Protein AF-A0A813MGS9-F1 (afdb_monomer_lite)

Radius of gyration: 22.74 Å; chains: 1; bounding box: 56×41×67 Å

pLDDT: mean 77.35, std 16.77, range [29.7, 98.12]

InterPro domains:
  IPR013893 Ribonuclease P protein subunit Rpp40 [PF08584] (35-294)
  IPR013893 Ribonuclease P protein subunit Rpp40 [PTHR15396] (3-305)

Foldseek 3Di:
DKKKKKKFWFDDVLVVVLLVLQDKWKKFFWDFLLLCLDPLNCVLFQVFWWKWKWFPPAALVPGKIWIAGNNQKIKIKDFPVLVVQDDPVQWDDWDDDPNTIITIGIDRSVCLVVDPCNVSVSVSSRVDTTIITMDIDGNDPPDDVLVSCCVSRNNVRIGIGGKDKDKDKDKDFPCVCCVQQQDPDDDPVSVVVVVVVVVCRVVVNDPCVVDPDDPDGPDIIMMIMMMIGDDDDPVSVVCCVPVRVVVVQVVVLVVCVVPPVDQDDGDRKMKMKMKDDLQDPDPDDVDDPVCVVPDDNRGTWIWIWIFGDHNVFTWIWIWTDDPPDTDTDTDTD

Structure (mmCIF, N/CA/C/O backbone):
data_AF-A0A813MGS9-F1
#
_entry.id   AF-A0A813MGS9-F1
#
loop_
_atom_site.group_PDB
_atom_site.id
_atom_site.type_symbol
_atom_site.label_atom_id
_atom_site.label_alt_id
_atom_site.label_comp_id
_atom_site.label_asym_id
_atom_site.label_entity_id
_atom_site.label_seq_id
_atom_site.pdbx_PDB_ins_code
_atom_site.Cartn_x
_atom_site.Cartn_y
_atom_site.Cartn_z
_atom_site.occupancy
_atom_site.B_iso_or_equiv
_atom_site.auth_seq_id
_atom_site.auth_comp_id
_atom_site.auth_asym_id
_atom_site.auth_atom_id
_atom_site.pdbx_PDB_model_num
ATOM 1 N N . MET A 1 1 ? -0.615 8.533 -1.636 1.00 76.75 1 MET A N 1
ATOM 2 C CA . MET A 1 1 ? -0.774 7.197 -2.254 1.00 76.75 1 MET A CA 1
ATOM 3 C C . MET A 1 1 ? 0.607 6.673 -2.581 1.00 76.75 1 MET A C 1
ATOM 5 O O . MET A 1 1 ? 1.492 7.492 -2.791 1.00 76.75 1 MET A O 1
ATOM 9 N N . THR A 1 2 ? 0.785 5.355 -2.597 1.00 85.06 2 THR A N 1
ATOM 10 C CA . THR A 1 2 ? 2.034 4.718 -3.025 1.00 85.06 2 THR A CA 1
ATOM 11 C C . THR A 1 2 ? 2.192 4.858 -4.534 1.00 85.06 2 THR A C 1
ATOM 13 O O . THR A 1 2 ? 1.204 4.818 -5.274 1.00 85.06 2 THR A O 1
ATOM 16 N N . GLU A 1 3 ? 3.430 4.986 -4.986 1.00 89.06 3 GLU A N 1
ATOM 17 C CA . GLU A 1 3 ? 3.783 4.988 -6.402 1.00 89.06 3 GLU A CA 1
ATOM 18 C C . GLU A 1 3 ? 4.965 4.044 -6.646 1.00 89.06 3 GLU A C 1
ATOM 20 O O . GLU A 1 3 ? 5.903 3.989 -5.853 1.00 89.06 3 GLU A O 1
ATOM 25 N N . VAL A 1 4 ? 4.890 3.257 -7.716 1.00 89.62 4 VAL A N 1
ATOM 26 C CA . VAL A 1 4 ? 5.960 2.370 -8.175 1.00 89.62 4 VAL A CA 1
ATOM 27 C C . VAL A 1 4 ? 6.252 2.704 -9.627 1.00 89.62 4 VAL A C 1
ATOM 29 O O . VAL A 1 4 ? 5.383 2.559 -10.484 1.00 89.62 4 VAL A O 1
ATOM 32 N N . ASP A 1 5 ? 7.477 3.134 -9.888 1.00 89.31 5 ASP A N 1
ATOM 33 C CA . ASP A 1 5 ? 7.998 3.422 -11.216 1.00 89.31 5 ASP A CA 1
ATOM 34 C C . ASP A 1 5 ? 9.009 2.341 -11.601 1.00 89.31 5 ASP A C 1
ATOM 36 O O . ASP A 1 5 ? 9.917 2.027 -10.831 1.00 89.31 5 ASP A O 1
ATOM 40 N N . ILE A 1 6 ? 8.862 1.774 -12.794 1.00 88.19 6 ILE A N 1
ATOM 41 C CA . ILE A 1 6 ? 9.751 0.757 -13.355 1.00 88.19 6 ILE A CA 1
ATOM 42 C C . ILE A 1 6 ? 10.228 1.255 -14.714 1.00 88.19 6 ILE A C 1
ATOM 44 O O . ILE A 1 6 ? 9.419 1.560 -15.589 1.00 88.19 6 ILE A O 1
ATOM 48 N N . ILE A 1 7 ? 11.542 1.318 -14.896 1.00 85.56 7 ILE A N 1
ATOM 49 C CA . ILE A 1 7 ? 12.181 1.677 -16.161 1.00 85.56 7 ILE A CA 1
ATOM 50 C C . ILE A 1 7 ? 12.981 0.475 -16.634 1.00 85.56 7 ILE A C 1
ATOM 52 O O . ILE A 1 7 ? 13.833 -0.034 -15.901 1.00 85.56 7 ILE A O 1
ATOM 56 N N . VAL A 1 8 ? 12.705 0.037 -17.860 1.00 83.50 8 VAL A N 1
ATOM 57 C CA . VAL A 1 8 ? 13.387 -1.090 -18.492 1.00 83.50 8 VAL A CA 1
ATOM 58 C C . VAL A 1 8 ? 13.913 -0.659 -19.864 1.00 83.50 8 VAL A C 1
ATOM 60 O O . VAL A 1 8 ? 13.131 -0.221 -20.710 1.00 83.50 8 VAL A O 1
ATOM 63 N N . PRO A 1 9 ? 15.221 -0.769 -20.122 1.00 78.44 9 PRO A N 1
ATOM 64 C CA . PRO A 1 9 ? 15.792 -0.525 -21.438 1.00 78.44 9 PRO A CA 1
ATOM 65 C C . PRO A 1 9 ? 15.429 -1.655 -22.408 1.00 78.44 9 PRO A C 1
ATOM 67 O O . PRO A 1 9 ? 15.380 -2.827 -22.049 1.00 78.44 9 PRO A O 1
ATOM 70 N N . ASN A 1 10 ? 15.201 -1.288 -23.664 1.00 74.69 10 ASN A N 1
ATOM 71 C CA . ASN A 1 10 ? 15.096 -2.164 -24.832 1.00 74.69 10 ASN A CA 1
ATOM 72 C C . ASN A 1 10 ? 14.000 -3.252 -24.807 1.00 74.69 10 ASN A C 1
ATOM 74 O O . ASN A 1 10 ? 13.920 -4.043 -25.745 1.00 74.69 10 ASN A O 1
ATOM 78 N N . THR A 1 11 ? 13.104 -3.281 -23.813 1.00 76.12 11 THR A N 1
ATOM 79 C CA . THR A 1 11 ? 11.975 -4.228 -23.778 1.00 76.12 11 THR A CA 1
ATOM 80 C C . THR A 1 11 ? 10.787 -3.706 -22.971 1.00 76.12 11 THR A C 1
ATOM 82 O O . THR A 1 11 ? 10.957 -3.058 -21.943 1.00 76.12 11 THR A O 1
ATOM 85 N N . GLU A 1 12 ? 9.566 -3.974 -23.440 1.00 77.38 12 GLU A N 1
ATOM 86 C CA . GLU A 1 12 ? 8.302 -3.661 -22.744 1.00 77.38 12 GLU A CA 1
ATOM 87 C C . GLU A 1 12 ? 7.471 -4.914 -22.429 1.00 77.38 12 GLU A C 1
ATOM 89 O O . GLU A 1 12 ? 6.492 -4.844 -21.690 1.00 77.38 12 GLU A O 1
ATOM 94 N N . LYS A 1 13 ? 7.874 -6.083 -22.954 1.00 78.38 13 LYS A N 1
ATOM 95 C CA . LYS A 1 13 ? 7.085 -7.332 -22.933 1.00 78.38 13 LYS A CA 1
ATOM 96 C C . LYS A 1 13 ? 6.706 -7.794 -21.525 1.00 78.38 13 LYS A C 1
ATOM 98 O O . LYS A 1 13 ? 5.783 -8.582 -21.350 1.00 78.38 13 LYS A O 1
ATOM 103 N N . ILE A 1 14 ? 7.440 -7.328 -20.520 1.00 82.56 14 ILE A N 1
ATOM 104 C CA . ILE A 1 14 ? 7.210 -7.672 -19.123 1.00 82.56 14 ILE A CA 1
ATOM 105 C C . ILE A 1 14 ? 6.083 -6.866 -18.474 1.00 82.56 14 ILE A C 1
ATOM 107 O O . ILE A 1 14 ? 5.511 -7.298 -17.473 1.00 82.56 14 ILE A O 1
ATOM 111 N N . PHE A 1 15 ? 5.733 -5.707 -19.035 1.00 88.75 15 PHE A N 1
ATOM 112 C CA . PHE A 1 15 ? 4.762 -4.820 -18.414 1.00 88.75 15 PHE A CA 1
ATOM 113 C C . PHE A 1 15 ? 3.367 -5.416 -18.383 1.00 88.75 15 PHE A C 1
ATOM 115 O O . PHE A 1 15 ? 2.691 -5.213 -17.388 1.00 88.75 15 PHE A O 1
ATOM 122 N N . ASP A 1 16 ? 2.945 -6.204 -19.367 1.00 87.75 16 ASP A N 1
ATOM 123 C CA . ASP A 1 16 ? 1.613 -6.821 -19.321 1.00 87.75 16 ASP A CA 1
ATOM 124 C C . ASP A 1 16 ? 1.484 -7.828 -18.171 1.00 87.75 16 ASP A C 1
ATOM 126 O O . ASP A 1 16 ? 0.473 -7.850 -17.468 1.00 87.75 16 ASP A O 1
ATOM 130 N N . GLN A 1 17 ? 2.551 -8.588 -17.901 1.00 88.38 17 GLN A N 1
ATOM 131 C CA . GLN A 1 17 ? 2.604 -9.506 -16.762 1.00 88.38 17 GLN A CA 1
ATOM 132 C C . GLN A 1 17 ? 2.590 -8.744 -15.435 1.00 88.38 17 GLN A C 1
ATOM 134 O O . GLN A 1 17 ? 1.829 -9.080 -14.534 1.00 88.38 17 GLN A O 1
ATOM 139 N N . ILE A 1 18 ? 3.390 -7.679 -15.332 1.00 90.25 18 ILE A N 1
ATOM 140 C CA . ILE A 1 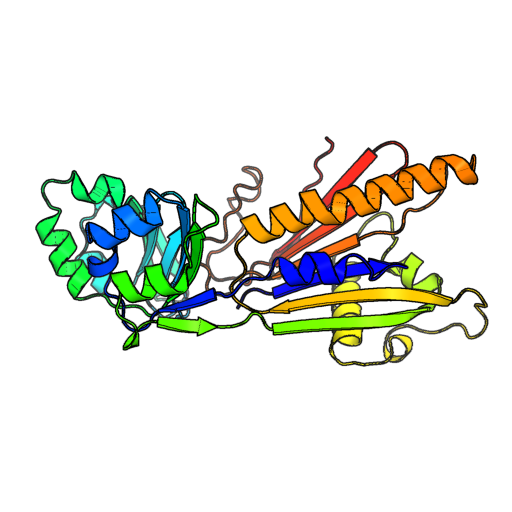18 ? 3.456 -6.849 -14.127 1.00 90.25 18 ILE A CA 1
ATOM 141 C C . ILE A 1 18 ? 2.125 -6.114 -13.892 1.00 90.25 18 ILE A C 1
ATOM 143 O O . ILE A 1 18 ? 1.639 -6.071 -12.766 1.00 90.25 18 ILE A O 1
ATOM 147 N N . LYS A 1 19 ? 1.493 -5.575 -14.940 1.00 91.06 19 LYS A N 1
ATOM 148 C CA . LYS A 1 19 ? 0.178 -4.916 -14.877 1.00 91.06 19 LYS A CA 1
ATOM 149 C C . LYS A 1 19 ? -0.888 -5.854 -14.317 1.00 91.06 19 LYS A C 1
ATOM 151 O O . LYS A 1 19 ? -1.693 -5.420 -13.498 1.00 91.06 19 LYS A O 1
ATOM 156 N N . ALA A 1 20 ? -0.858 -7.132 -14.701 1.00 89.69 20 ALA A N 1
ATOM 157 C CA . ALA A 1 20 ? -1.792 -8.140 -14.204 1.00 89.69 20 ALA A CA 1
ATOM 158 C C . ALA A 1 20 ? -1.656 -8.413 -12.692 1.00 89.69 20 ALA A C 1
ATOM 160 O O . ALA A 1 20 ? -2.626 -8.830 -12.057 1.00 89.69 20 ALA A O 1
ATOM 161 N N . LEU A 1 21 ? -0.489 -8.140 -12.095 1.00 89.38 21 LEU A N 1
ATOM 162 C CA . LEU A 1 21 ? -0.281 -8.279 -10.651 1.00 89.38 21 LEU A CA 1
ATOM 163 C C . LEU A 1 21 ? -0.971 -7.185 -9.836 1.00 89.38 21 LEU A C 1
ATOM 165 O O . LEU A 1 21 ? -1.324 -7.405 -8.676 1.00 89.38 21 LEU A O 1
ATOM 169 N N . PHE A 1 22 ? -1.156 -5.997 -10.413 1.00 86.69 22 PHE A N 1
ATOM 170 C CA . PHE A 1 22 ? -1.761 -4.866 -9.721 1.00 86.69 22 PHE A CA 1
ATOM 171 C C . PHE A 1 22 ? -3.277 -5.035 -9.631 1.00 86.69 22 PHE A C 1
ATOM 173 O O . PHE A 1 22 ? -4.059 -4.417 -10.354 1.00 86.69 22 PHE A O 1
ATOM 180 N N . LYS A 1 23 ? -3.681 -5.886 -8.684 1.00 77.69 23 LYS A N 1
ATOM 181 C CA . LYS A 1 23 ? -5.072 -6.129 -8.305 1.00 77.69 23 LYS A CA 1
ATOM 182 C C . LYS A 1 23 ? -5.732 -4.867 -7.737 1.00 77.69 23 LYS A C 1
ATOM 184 O O . LYS A 1 23 ? -5.106 -3.835 -7.498 1.00 77.69 23 LYS A O 1
ATOM 189 N N . ARG A 1 24 ? -7.038 -4.978 -7.508 1.00 89.31 24 ARG A N 1
ATOM 190 C CA . ARG A 1 24 ? -7.853 -3.970 -6.825 1.00 89.31 24 ARG A CA 1
ATOM 191 C C . ARG A 1 24 ? -7.368 -3.759 -5.394 1.00 89.31 24 ARG A C 1
ATOM 193 O O . ARG A 1 24 ? -6.953 -4.703 -4.725 1.00 89.31 24 ARG A O 1
ATOM 200 N N . TYR A 1 25 ? -7.496 -2.529 -4.927 1.00 95.06 25 TYR A N 1
ATOM 201 C CA . TYR A 1 25 ? -7.497 -2.211 -3.505 1.00 95.06 25 TYR A CA 1
ATOM 202 C C . TYR A 1 25 ? -8.856 -1.613 -3.152 1.00 95.06 25 TYR A C 1
ATOM 204 O O . TYR A 1 25 ? -9.684 -1.356 -4.027 1.00 95.06 25 TYR A O 1
ATOM 212 N N . TYR A 1 26 ? -9.108 -1.407 -1.870 1.00 97.31 26 TYR A N 1
ATOM 213 C CA . TYR A 1 26 ? -10.406 -0.967 -1.386 1.00 97.31 26 TYR A CA 1
ATOM 214 C C . TYR A 1 26 ? -10.255 0.273 -0.521 1.00 97.31 26 TYR A C 1
ATOM 216 O O . TYR A 1 26 ? -9.238 0.464 0.143 1.00 97.31 26 TYR A O 1
ATOM 224 N N . LEU A 1 27 ? -11.283 1.111 -0.522 1.00 97.88 27 LEU A N 1
ATOM 225 C CA . LEU A 1 27 ? -11.471 2.153 0.472 1.00 97.88 27 LEU A CA 1
ATOM 226 C C . LEU A 1 27 ? -12.598 1.707 1.404 1.00 97.88 27 LEU A C 1
ATOM 228 O O . LEU A 1 27 ? -13.750 1.576 0.988 1.00 97.88 27 LEU A O 1
ATOM 232 N N . LEU A 1 28 ? -12.246 1.459 2.660 1.00 98.12 28 LEU A N 1
ATOM 233 C CA . LEU A 1 28 ? -13.186 1.157 3.730 1.00 98.12 28 LEU A CA 1
ATOM 234 C C . LEU A 1 28 ? -13.558 2.466 4.423 1.00 98.12 28 LEU A C 1
ATOM 236 O O . LEU A 1 28 ? -12.672 3.194 4.863 1.00 98.12 28 LEU A O 1
ATOM 240 N N . SER A 1 29 ? -14.843 2.791 4.516 1.00 97.62 29 SER A N 1
ATOM 241 C CA . SER A 1 29 ? -15.305 4.059 5.089 1.00 97.62 29 SER A CA 1
ATOM 242 C C . SER A 1 29 ? -15.887 3.872 6.485 1.00 97.62 29 SER A C 1
ATOM 244 O O . SER A 1 29 ? -16.725 2.993 6.678 1.00 97.62 29 SER A O 1
ATOM 246 N N . LYS A 1 30 ? -15.484 4.740 7.426 1.00 96.25 30 LYS A N 1
ATOM 247 C CA . LYS A 1 30 ? -16.021 4.808 8.802 1.00 96.25 30 LYS A CA 1
ATOM 248 C C . LYS A 1 30 ? -16.034 3.439 9.492 1.00 96.25 30 LYS A C 1
ATOM 250 O O . LYS A 1 30 ? -17.078 2.892 9.849 1.00 96.25 30 LYS A O 1
ATOM 255 N N . ILE A 1 31 ? -14.848 2.855 9.592 1.00 97.88 31 ILE A N 1
ATOM 256 C CA . ILE A 1 31 ? -14.602 1.608 10.304 1.00 97.88 31 ILE A CA 1
ATOM 257 C C . ILE A 1 31 ? -14.153 1.965 11.712 1.00 97.88 31 ILE A C 1
ATOM 259 O O . ILE A 1 31 ? -13.150 2.666 11.883 1.00 97.88 31 ILE A O 1
ATOM 263 N N . SER A 1 32 ? -14.891 1.486 12.712 1.00 97.06 32 SER A N 1
ATOM 264 C CA . SER A 1 32 ? -14.459 1.630 14.098 1.00 97.06 32 SER A CA 1
ATOM 265 C C . SER A 1 32 ? -13.271 0.704 14.362 1.00 97.06 32 SER A C 1
ATOM 267 O O . SER A 1 32 ? -13.162 -0.372 13.768 1.00 97.06 32 SER A O 1
ATOM 269 N N . LEU A 1 33 ? -12.379 1.060 15.285 1.00 96.00 33 LEU A N 1
ATOM 270 C CA . LEU A 1 33 ? -11.321 0.126 15.683 1.00 96.00 33 LEU A CA 1
ATOM 271 C C . LEU A 1 33 ? -11.896 -1.144 16.336 1.00 96.00 33 LEU A C 1
ATOM 273 O O . LEU A 1 33 ? -11.238 -2.184 16.326 1.00 96.00 33 LEU A O 1
ATOM 277 N N . ALA A 1 34 ? -13.121 -1.092 16.870 1.00 95.81 34 ALA A N 1
ATOM 278 C CA . ALA A 1 34 ? -13.806 -2.252 17.431 1.00 95.81 34 ALA A CA 1
ATOM 279 C C . ALA A 1 34 ? -14.293 -3.232 16.353 1.00 95.81 34 ALA A C 1
ATOM 281 O O . ALA A 1 34 ? -14.298 -4.440 16.605 1.00 95.81 34 ALA A O 1
ATOM 282 N N . ASP A 1 35 ? -14.611 -2.756 15.142 1.00 96.88 35 ASP A N 1
ATOM 283 C CA . ASP A 1 35 ? -14.933 -3.624 13.999 1.00 96.88 35 ASP A CA 1
ATOM 284 C C . ASP A 1 35 ? -13.756 -4.572 13.690 1.00 96.88 35 ASP A C 1
ATOM 286 O O . ASP A 1 35 ? -13.962 -5.756 13.398 1.00 96.88 35 ASP A O 1
ATOM 290 N N . LEU A 1 36 ? -12.518 -4.081 13.859 1.00 96.56 36 LEU A N 1
ATOM 291 C CA . LEU A 1 36 ? -11.272 -4.845 13.688 1.00 96.56 36 LEU A CA 1
ATOM 292 C C . LEU A 1 36 ? -11.022 -5.879 14.806 1.00 96.56 36 LEU A C 1
ATOM 294 O O . LEU A 1 36 ? -10.072 -6.656 14.733 1.00 96.56 36 LEU A O 1
ATOM 298 N N . LEU A 1 37 ? -11.849 -5.896 15.856 1.00 94.81 37 LEU A N 1
ATOM 299 C CA . LEU A 1 37 ? -11.784 -6.862 16.961 1.00 94.81 37 LEU A CA 1
ATOM 300 C C . LEU A 1 37 ? -12.876 -7.936 16.882 1.00 94.81 37 LEU A C 1
ATOM 302 O O . LEU A 1 37 ? -12.924 -8.825 17.741 1.00 94.81 37 LEU A O 1
ATOM 306 N N . SER A 1 38 ? -13.772 -7.853 15.895 1.00 94.88 38 SER A N 1
ATOM 307 C CA . SER A 1 38 ? -14.852 -8.825 15.709 1.00 94.88 38 SER A CA 1
ATOM 308 C C . SER A 1 38 ? -14.314 -10.203 15.306 1.00 94.88 38 SER A C 1
ATOM 310 O O . SER A 1 38 ? -13.297 -10.306 14.620 1.00 94.88 38 SER A O 1
ATOM 312 N N . ASP A 1 39 ? -15.004 -11.276 15.713 1.00 93.94 39 ASP A N 1
ATOM 313 C CA . ASP A 1 39 ? -14.625 -12.647 15.328 1.00 93.94 39 ASP A CA 1
ATOM 314 C C . ASP A 1 39 ? -14.573 -12.786 13.811 1.00 93.94 39 ASP A C 1
ATOM 316 O O . ASP A 1 39 ? -13.585 -13.250 13.252 1.00 93.94 39 ASP A O 1
ATOM 320 N N . ASN A 1 40 ? -15.611 -12.286 13.140 1.00 94.69 40 ASN A N 1
ATOM 321 C CA . ASN A 1 40 ? -15.725 -12.353 11.692 1.00 94.69 40 ASN A CA 1
ATOM 322 C C . ASN A 1 40 ? -14.539 -11.669 10.993 1.00 94.69 40 ASN A C 1
ATOM 324 O O . ASN A 1 40 ? -14.006 -12.216 10.032 1.00 94.69 40 ASN A O 1
ATOM 328 N N . PHE A 1 41 ? -14.081 -10.515 11.491 1.00 96.81 41 PHE A N 1
ATOM 329 C CA . PHE A 1 41 ? -12.908 -9.838 10.941 1.00 96.81 41 PHE A CA 1
ATOM 330 C C . PHE A 1 41 ? -11.624 -10.654 11.129 1.00 96.81 41 PHE A C 1
ATOM 332 O O . PHE A 1 41 ? -10.880 -10.859 10.170 1.00 96.81 41 PHE A O 1
ATOM 339 N N . LEU A 1 42 ? -11.354 -11.128 12.348 1.00 94.94 42 LEU A N 1
ATOM 340 C CA . LEU A 1 42 ? -10.101 -11.821 12.657 1.00 94.94 42 LEU A CA 1
ATOM 341 C C . LEU A 1 42 ? -10.005 -13.176 11.947 1.00 94.94 42 LEU A C 1
ATOM 343 O O . LEU A 1 42 ? -8.951 -13.498 11.397 1.00 94.94 42 LEU A O 1
ATOM 347 N N . GLU A 1 43 ? -11.096 -13.948 11.936 1.00 93.81 43 GLU A N 1
ATOM 348 C CA . GLU A 1 43 ? -11.160 -15.227 11.223 1.00 93.81 43 GLU A CA 1
ATOM 349 C C . GLU A 1 43 ? -11.029 -15.026 9.713 1.00 93.81 43 GLU A C 1
ATOM 351 O O . GLU A 1 43 ? -10.270 -15.743 9.068 1.00 93.81 43 GLU A O 1
ATOM 356 N N . THR A 1 44 ? -11.723 -14.036 9.142 1.00 95.25 44 THR A N 1
ATOM 357 C CA . THR A 1 44 ? -11.696 -13.816 7.690 1.00 95.25 44 THR A CA 1
ATOM 358 C C . THR A 1 44 ? -10.340 -13.292 7.236 1.00 95.25 44 THR A C 1
ATOM 360 O O . THR A 1 44 ? -9.753 -13.846 6.320 1.00 95.25 44 THR A O 1
ATOM 363 N N . PHE A 1 45 ? -9.807 -12.248 7.872 1.00 96.19 45 PHE A N 1
ATOM 364 C CA . PHE A 1 45 ? -8.661 -11.539 7.307 1.00 96.19 45 PHE A CA 1
ATOM 365 C C . PHE A 1 45 ? -7.319 -11.927 7.912 1.00 96.19 45 PHE A C 1
ATOM 367 O O . PHE A 1 45 ? -6.374 -12.154 7.163 1.00 96.19 45 PHE A O 1
ATOM 374 N N . LEU A 1 46 ? -7.213 -11.987 9.244 1.00 93.12 46 LEU A N 1
ATOM 375 C CA . LEU A 1 46 ? -5.916 -12.180 9.905 1.00 93.12 46 LEU A CA 1
ATOM 376 C C . LEU A 1 46 ? -5.472 -13.640 9.945 1.00 93.12 46 LEU A C 1
ATOM 378 O O . LEU A 1 46 ? -4.277 -13.917 9.964 1.00 93.12 46 LEU A O 1
ATOM 382 N N . LYS A 1 47 ? -6.416 -14.583 9.992 1.00 92.31 47 LYS A N 1
ATOM 383 C CA . LYS A 1 47 ? -6.093 -16.017 9.979 1.00 92.31 47 LYS A CA 1
ATOM 384 C C . LYS A 1 47 ? -5.984 -16.599 8.573 1.00 92.31 47 LYS A C 1
ATOM 386 O O . LYS A 1 47 ? -5.268 -17.582 8.387 1.00 92.31 47 LYS A O 1
ATOM 391 N N . ASN A 1 48 ? -6.668 -15.997 7.600 1.00 93.69 48 ASN A N 1
ATOM 392 C CA . ASN A 1 48 ? -6.787 -16.523 6.240 1.00 93.69 48 ASN A CA 1
ATOM 393 C C . ASN A 1 48 ? -6.177 -15.611 5.167 1.00 93.69 48 ASN A C 1
ATOM 395 O O . ASN A 1 48 ? -6.535 -15.720 4.000 1.00 93.69 48 ASN A O 1
ATOM 399 N N . GLY A 1 49 ? -5.213 -14.757 5.510 1.00 93.38 49 GLY A N 1
ATOM 400 C CA . GLY A 1 49 ? -4.441 -14.027 4.507 1.00 93.38 49 GLY A CA 1
ATOM 401 C C . GLY A 1 49 ? -3.561 -12.927 5.083 1.00 93.38 49 GLY A C 1
ATOM 402 O O . GLY A 1 49 ? -3.428 -12.786 6.296 1.00 93.38 49 GLY A O 1
ATOM 403 N N . ASP A 1 50 ? -2.989 -12.131 4.185 1.00 93.62 50 ASP A N 1
ATOM 404 C CA . ASP A 1 50 ? -2.175 -10.966 4.521 1.00 93.62 50 ASP A CA 1
ATOM 405 C C . ASP A 1 50 ? -2.999 -9.690 4.314 1.00 93.62 50 ASP A C 1
ATOM 407 O O . ASP A 1 50 ? -3.244 -9.261 3.181 1.00 93.62 50 ASP A O 1
ATOM 411 N N . LEU A 1 51 ? -3.458 -9.085 5.415 1.00 95.44 51 LEU A N 1
ATOM 412 C CA . LEU A 1 51 ? -4.237 -7.843 5.403 1.00 95.44 51 LEU A CA 1
ATOM 413 C C . LEU A 1 51 ? -3.351 -6.624 5.672 1.00 95.44 51 LEU A C 1
ATOM 415 O O . LEU A 1 51 ? -2.601 -6.570 6.646 1.00 95.44 51 LEU A O 1
ATOM 419 N N . TYR A 1 52 ? -3.531 -5.606 4.841 1.00 94.75 52 TYR A N 1
ATOM 420 C CA . TYR A 1 52 ? -2.912 -4.299 4.968 1.00 94.75 52 TYR A CA 1
ATOM 421 C C . TYR A 1 52 ? -4.009 -3.245 5.068 1.00 94.75 52 TYR A C 1
ATOM 423 O O . TYR A 1 52 ? -4.835 -3.140 4.161 1.00 94.75 52 TYR A O 1
ATOM 431 N N . LEU A 1 53 ? -3.992 -2.443 6.134 1.00 96.00 53 LEU A N 1
ATOM 432 C CA . LEU A 1 53 ? -4.835 -1.253 6.269 1.00 96.00 53 LEU A CA 1
ATOM 433 C C . LEU A 1 53 ? -3.966 -0.020 6.507 1.00 96.00 53 LEU A C 1
ATOM 435 O O . LEU A 1 53 ? -3.011 -0.076 7.280 1.00 96.00 53 LEU A O 1
ATOM 439 N N . HIS A 1 54 ? -4.327 1.104 5.900 1.00 93.69 54 HIS A N 1
ATOM 440 C CA . HIS A 1 54 ? -3.699 2.400 6.151 1.00 93.69 54 HIS A CA 1
ATOM 441 C C . HIS A 1 54 ? -4.762 3.489 6.204 1.00 93.69 54 HIS A C 1
ATOM 443 O O . HIS A 1 54 ? -5.588 3.566 5.295 1.00 93.69 54 HIS A O 1
ATOM 449 N N . SER A 1 55 ? -4.759 4.328 7.240 1.00 94.88 55 SER A N 1
ATOM 450 C CA . SER A 1 55 ? -5.755 5.385 7.391 1.00 94.88 55 SER A CA 1
ATOM 451 C C . SER A 1 55 ? -5.762 6.309 6.170 1.00 94.88 55 SER A C 1
ATOM 453 O O . SER A 1 55 ? -4.725 6.669 5.607 1.00 94.88 55 SER A O 1
ATOM 455 N N . PHE A 1 56 ? -6.965 6.614 5.703 1.00 94.50 56 PHE A N 1
ATOM 456 C CA . PHE A 1 56 ? -7.236 7.419 4.526 1.00 94.50 56 PHE A CA 1
ATOM 457 C C . PHE A 1 56 ? -7.414 8.879 4.930 1.00 94.50 56 PHE A C 1
ATOM 459 O O . PHE A 1 56 ? -8.188 9.176 5.838 1.00 94.50 56 PHE A O 1
ATOM 466 N N . ASN A 1 57 ? -6.761 9.778 4.190 1.00 91.38 57 ASN A N 1
ATOM 467 C CA . ASN A 1 57 ? -6.894 11.227 4.346 1.00 91.38 57 ASN A CA 1
ATOM 468 C C . ASN A 1 57 ? -6.580 11.732 5.769 1.00 91.38 57 ASN A C 1
ATOM 470 O O . ASN A 1 57 ? -7.268 12.599 6.299 1.00 91.38 57 ASN A O 1
ATOM 474 N N . THR A 1 58 ? -5.540 11.166 6.381 1.00 89.38 58 THR A N 1
ATOM 475 C CA . THR A 1 58 ? -5.018 11.566 7.692 1.00 89.38 58 THR A CA 1
ATOM 476 C C . THR A 1 58 ? -3.564 11.986 7.539 1.00 89.38 58 THR A C 1
ATOM 478 O O . THR A 1 58 ? -2.785 11.236 6.947 1.00 89.38 58 THR A O 1
ATOM 481 N N . ARG A 1 59 ? -3.190 13.144 8.085 1.00 85.56 59 ARG A N 1
ATOM 482 C CA . ARG A 1 59 ? -1.802 13.619 8.113 1.00 85.56 59 ARG A CA 1
ATOM 483 C C . ARG A 1 59 ? -1.157 13.252 9.435 1.00 85.56 59 ARG A C 1
ATOM 485 O O . ARG A 1 59 ? -1.682 13.612 10.482 1.00 85.56 59 ARG A O 1
ATOM 492 N N . ILE A 1 60 ? -0.007 12.595 9.402 1.00 82.25 60 ILE A N 1
ATOM 493 C CA . ILE A 1 60 ? 0.613 12.020 10.608 1.00 82.25 60 ILE A CA 1
ATOM 494 C C . ILE A 1 60 ? 1.002 13.066 11.667 1.00 82.25 60 ILE A C 1
ATOM 496 O O . ILE A 1 60 ? 0.922 12.790 12.866 1.00 82.25 60 ILE A O 1
ATOM 500 N N . ASP A 1 61 ? 1.353 14.281 11.240 1.00 77.69 61 ASP A N 1
ATOM 501 C CA . ASP A 1 61 ? 1.727 15.375 12.142 1.00 77.69 61 ASP A CA 1
ATOM 502 C C . ASP A 1 61 ? 0.516 16.007 12.850 1.00 77.69 61 ASP A C 1
ATOM 504 O O . ASP A 1 61 ? 0.620 16.442 13.998 1.00 77.69 61 ASP A O 1
ATOM 508 N N . CYS A 1 62 ? -0.645 16.052 12.190 1.00 82.00 62 CYS A N 1
ATOM 509 C CA . CYS A 1 62 ? -1.823 16.772 12.685 1.00 82.00 62 CYS A CA 1
ATOM 510 C C . CYS A 1 62 ? -2.892 15.823 13.227 1.00 82.00 62 CYS A C 1
ATOM 512 O O . CYS A 1 62 ? -3.395 15.995 14.335 1.00 82.00 62 CYS A O 1
ATOM 514 N N . ASP A 1 63 ? -3.192 14.771 12.480 1.00 89.00 63 ASP A N 1
ATOM 515 C CA . ASP A 1 63 ? -4.352 13.919 12.681 1.00 89.00 63 ASP A CA 1
ATOM 516 C C . ASP A 1 63 ? -3.972 12.635 13.422 1.00 89.00 63 ASP A C 1
ATOM 518 O O . ASP A 1 63 ? -2.798 12.270 13.550 1.00 89.00 63 ASP A O 1
ATOM 522 N N . ASN A 1 64 ? -4.976 11.943 13.947 1.00 91.31 64 ASN A N 1
ATOM 523 C CA . ASN A 1 64 ? -4.790 10.575 14.409 1.00 91.31 64 ASN A CA 1
ATOM 524 C C . ASN A 1 64 ? -4.694 9.669 13.181 1.00 91.31 64 ASN A C 1
ATOM 526 O O . ASN A 1 64 ? -5.417 9.856 12.204 1.00 91.31 64 ASN A O 1
ATOM 530 N N . CYS A 1 65 ? -3.793 8.701 13.224 1.00 92.19 65 CYS A N 1
ATOM 531 C CA . CYS A 1 65 ? -3.528 7.796 12.116 1.00 92.19 65 CYS A CA 1
ATOM 532 C C . CYS A 1 65 ? -3.531 6.356 12.620 1.00 92.19 65 CYS A C 1
ATOM 534 O O . CYS A 1 65 ? -3.162 6.082 13.767 1.00 92.19 65 CYS A O 1
ATOM 536 N N . ALA A 1 66 ? -3.883 5.425 11.737 1.00 93.06 66 ALA A N 1
ATOM 537 C CA . ALA A 1 66 ? -3.880 4.001 12.039 1.00 93.06 66 ALA A CA 1
ATOM 538 C C . ALA A 1 66 ? -3.383 3.182 10.846 1.00 93.06 66 ALA A C 1
ATOM 540 O O . ALA A 1 66 ? -3.742 3.451 9.700 1.00 93.06 66 ALA A O 1
ATOM 541 N N . CYS A 1 67 ? -2.597 2.141 11.103 1.00 92.69 67 CYS A N 1
ATOM 542 C CA . CYS A 1 67 ? -2.281 1.131 10.103 1.00 92.69 67 CYS A CA 1
ATOM 543 C C . CYS A 1 67 ? -2.307 -0.274 10.704 1.00 92.69 67 CYS A C 1
ATOM 545 O O . CYS A 1 67 ? -1.975 -0.481 11.870 1.00 92.69 67 CYS A O 1
ATOM 547 N N . LEU A 1 68 ? -2.716 -1.248 9.899 1.00 93.56 68 LEU A N 1
ATOM 548 C CA . LEU A 1 68 ? -2.693 -2.663 10.245 1.00 93.56 68 LEU A CA 1
ATOM 549 C C . LEU A 1 68 ? -1.762 -3.365 9.270 1.00 93.56 68 LEU A C 1
ATOM 551 O O . LEU A 1 68 ? -1.921 -3.232 8.056 1.00 93.56 68 LEU A O 1
ATOM 555 N N . ILE A 1 69 ? -0.794 -4.092 9.812 1.00 90.56 69 ILE A N 1
ATOM 556 C CA . ILE A 1 69 ? 0.154 -4.883 9.028 1.00 90.56 69 ILE A CA 1
ATOM 557 C C . ILE A 1 69 ? -0.203 -6.381 9.088 1.00 90.56 69 ILE A C 1
ATOM 559 O O . ILE A 1 69 ? -0.884 -6.799 10.031 1.00 90.56 69 ILE A O 1
ATOM 563 N N . PRO A 1 70 ? 0.284 -7.208 8.138 1.00 90.94 70 PRO A N 1
ATOM 564 C CA . PRO A 1 70 ? -0.191 -8.585 7.948 1.00 90.94 70 PRO A CA 1
ATOM 565 C C . PRO A 1 70 ? -0.124 -9.499 9.170 1.00 90.94 70 PRO A C 1
ATOM 567 O O . PRO A 1 70 ? -0.970 -10.363 9.345 1.00 90.94 70 PRO A O 1
ATOM 570 N N . ASN A 1 71 ? 0.833 -9.283 10.075 1.00 88.25 71 ASN A N 1
ATOM 571 C CA . ASN A 1 71 ? 0.958 -10.077 11.300 1.00 88.25 71 ASN A CA 1
ATOM 572 C C . ASN A 1 71 ? -0.104 -9.756 12.376 1.00 88.25 71 ASN A C 1
ATOM 574 O O . ASN A 1 71 ? 0.042 -10.173 13.524 1.00 88.25 71 ASN A O 1
ATOM 578 N N . GLY A 1 72 ? -1.141 -8.982 12.042 1.00 91.38 72 GLY A N 1
ATOM 579 C CA . GLY A 1 72 ? -2.226 -8.629 12.956 1.00 91.38 72 GLY A CA 1
ATOM 580 C C . GLY A 1 72 ? -1.869 -7.541 13.967 1.00 91.38 72 GLY A C 1
ATOM 581 O O . GLY A 1 72 ? -2.562 -7.379 14.974 1.00 91.38 72 GLY A O 1
ATOM 582 N N . LYS A 1 73 ? -0.787 -6.796 13.728 1.00 91.44 73 LYS A N 1
ATOM 583 C CA . LYS A 1 73 ? -0.363 -5.690 14.584 1.00 91.44 73 LYS A CA 1
ATOM 584 C C . LYS A 1 73 ? -0.953 -4.373 14.086 1.00 91.44 73 LYS A C 1
ATOM 586 O O . LYS A 1 73 ? -0.575 -3.876 13.027 1.00 91.44 73 LYS A O 1
ATOM 591 N N . LEU A 1 74 ? -1.856 -3.807 14.877 1.00 92.88 74 LEU A N 1
ATOM 592 C CA . LEU A 1 74 ? -2.386 -2.461 14.709 1.00 92.88 74 LEU A CA 1
ATOM 593 C C . LEU A 1 74 ? -1.391 -1.456 15.290 1.00 92.88 74 LEU A C 1
ATOM 595 O O . LEU A 1 74 ? -0.916 -1.609 16.418 1.00 92.88 74 LEU A O 1
ATOM 599 N N . ILE A 1 75 ? -1.067 -0.437 14.510 1.00 90.56 75 ILE A N 1
ATOM 600 C CA . ILE A 1 75 ? -0.160 0.637 14.886 1.00 90.56 75 ILE A CA 1
ATOM 601 C C . ILE A 1 75 ? -0.949 1.931 14.801 1.00 90.56 75 ILE A C 1
ATOM 603 O O . ILE A 1 75 ? -1.577 2.218 13.783 1.00 90.56 75 ILE A O 1
ATOM 607 N N . LEU A 1 76 ? -0.960 2.675 15.899 1.00 90.75 76 LEU A N 1
ATOM 608 C CA . LEU A 1 76 ? -1.705 3.917 16.039 1.00 90.75 76 LEU A CA 1
ATOM 609 C C . LEU A 1 76 ? -0.718 5.042 16.316 1.00 90.75 76 LEU A C 1
ATOM 611 O O . LEU A 1 76 ? 0.153 4.876 17.165 1.00 90.75 76 LEU A O 1
ATOM 615 N N . ASN A 1 77 ? -0.888 6.178 15.648 1.00 89.00 77 ASN A N 1
ATOM 616 C CA . ASN A 1 77 ? -0.291 7.436 16.079 1.00 89.00 77 ASN A CA 1
ATOM 617 C C . ASN A 1 77 ? -1.413 8.381 16.462 1.00 89.00 77 ASN A C 1
ATOM 619 O O . ASN A 1 77 ? -2.233 8.749 15.618 1.00 89.00 77 ASN A O 1
ATOM 623 N N . ILE A 1 78 ? -1.474 8.725 17.740 1.00 89.81 78 ILE A N 1
ATOM 624 C CA . ILE A 1 78 ? -2.609 9.438 18.309 1.00 89.81 78 ILE A CA 1
ATOM 625 C C . ILE A 1 78 ? -2.163 10.632 19.137 1.00 89.81 78 ILE A C 1
ATOM 627 O O . ILE A 1 78 ? -1.041 10.693 19.636 1.00 89.81 78 ILE A O 1
ATOM 631 N N . ASP A 1 79 ? -3.058 11.597 19.280 1.00 89.75 79 ASP A N 1
ATOM 632 C CA . ASP A 1 79 ? -2.888 12.718 20.187 1.00 89.75 79 ASP A CA 1
ATOM 633 C C . ASP A 1 79 ? -2.963 12.296 21.666 1.00 89.75 79 ASP A C 1
ATOM 635 O O . ASP A 1 79 ? -3.362 11.184 22.031 1.00 89.75 79 ASP A O 1
ATOM 639 N N . LYS A 1 80 ? -2.587 13.234 22.537 1.00 87.44 80 LYS A N 1
ATOM 640 C CA . LYS A 1 80 ? -2.625 13.069 23.991 1.00 87.44 80 LYS A CA 1
ATOM 641 C C . LYS A 1 80 ? -4.014 12.705 24.528 1.00 87.44 80 LYS A C 1
ATOM 643 O O . LYS A 1 80 ? -4.113 11.840 25.393 1.00 87.44 80 LYS A O 1
ATOM 648 N N . SER A 1 81 ? -5.073 13.329 24.009 1.00 88.25 81 SER A N 1
ATOM 649 C CA . SER A 1 81 ? -6.442 13.148 24.512 1.00 88.25 81 SER A CA 1
ATOM 650 C C . SER A 1 81 ? -6.950 11.723 24.304 1.00 88.25 81 SER A C 1
ATOM 652 O O . SER A 1 81 ? -7.669 11.179 25.144 1.00 88.25 81 SER A O 1
ATOM 654 N N . LEU A 1 82 ? -6.564 11.100 23.188 1.00 87.12 82 LEU A N 1
ATOM 655 C CA . LEU A 1 82 ? -6.917 9.723 22.897 1.00 87.12 82 LEU A CA 1
ATOM 656 C C . LEU A 1 82 ? -5.994 8.748 23.626 1.00 87.12 82 LEU A C 1
ATOM 658 O O . LEU A 1 82 ? -6.456 7.722 24.124 1.00 87.12 82 LEU A O 1
ATOM 662 N N . ASN A 1 83 ? -4.711 9.093 23.742 1.00 86.81 83 ASN A N 1
ATOM 663 C CA . ASN A 1 83 ? -3.736 8.292 24.469 1.00 86.81 83 ASN A CA 1
ATOM 664 C C . ASN A 1 83 ? -4.106 8.114 25.948 1.00 86.81 83 ASN A C 1
ATOM 666 O O . ASN A 1 83 ? -4.023 7.003 26.456 1.00 86.81 83 ASN A O 1
ATOM 670 N N . GLU A 1 84 ? -4.583 9.163 26.619 1.00 87.12 84 GLU A N 1
ATOM 671 C CA . GLU A 1 84 ? -5.001 9.105 28.031 1.00 87.12 84 GLU A CA 1
ATOM 672 C C . GLU A 1 84 ? -6.162 8.131 28.292 1.00 87.12 84 GLU A C 1
ATOM 674 O O . GLU A 1 84 ? -6.333 7.654 29.414 1.00 87.12 84 GLU A O 1
ATOM 679 N N . LYS A 1 85 ? -6.942 7.787 27.260 1.00 86.56 85 LYS A N 1
ATOM 680 C CA . LYS A 1 85 ? -8.016 6.789 27.357 1.00 86.56 85 LYS A CA 1
ATOM 681 C C . LYS A 1 85 ? -7.488 5.359 27.235 1.00 86.56 85 LYS A C 1
ATOM 683 O O . LYS A 1 85 ? -8.133 4.433 27.719 1.00 86.56 85 LYS A O 1
ATOM 688 N N . ILE A 1 86 ? -6.342 5.156 26.581 1.00 84.12 86 ILE A N 1
ATOM 689 C CA . ILE A 1 86 ? -5.784 3.828 26.311 1.00 84.12 86 ILE A CA 1
ATOM 690 C C . ILE A 1 86 ? -4.817 3.430 27.442 1.00 84.12 86 ILE A C 1
ATOM 692 O O . ILE A 1 86 ? -3.969 4.222 27.845 1.00 84.12 86 ILE A O 1
ATOM 696 N N . PRO A 1 87 ? -4.881 2.188 27.961 1.00 77.62 87 PRO A N 1
ATOM 697 C CA . PRO A 1 87 ? -3.962 1.738 29.005 1.00 77.62 87 PRO A CA 1
ATOM 698 C C . PRO A 1 87 ? -2.477 1.868 28.612 1.00 77.62 87 PRO A C 1
ATOM 700 O O . PRO A 1 87 ? -2.066 1.425 27.539 1.00 77.62 87 PRO A O 1
ATOM 703 N N . ILE A 1 88 ? -1.652 2.370 29.539 1.00 64.06 88 ILE A N 1
ATOM 704 C CA . ILE A 1 88 ? -0.233 2.735 29.331 1.00 64.06 88 ILE A CA 1
ATOM 705 C C . ILE A 1 88 ? 0.625 1.598 28.747 1.00 64.06 88 ILE A C 1
ATOM 707 O O . ILE A 1 88 ? 1.559 1.856 27.992 1.00 64.06 88 ILE A O 1
ATOM 711 N N . LYS A 1 89 ? 0.293 0.328 29.030 1.00 74.75 89 LYS A N 1
ATOM 712 C CA . LYS A 1 89 ? 1.068 -0.851 28.589 1.00 74.75 89 LYS A CA 1
ATOM 713 C C . LYS A 1 89 ? 1.223 -0.998 27.065 1.00 74.75 89 LYS A C 1
ATOM 715 O O . LYS A 1 89 ? 2.029 -1.810 26.622 1.00 74.75 89 LYS A O 1
ATOM 720 N N . TYR A 1 90 ? 0.449 -0.260 26.270 1.00 69.19 90 TYR A N 1
ATOM 721 C CA . TYR A 1 90 ? 0.498 -0.305 24.805 1.00 69.19 90 TYR A CA 1
ATOM 722 C C . TYR A 1 90 ? 1.344 0.809 24.170 1.00 69.19 90 TYR A C 1
ATOM 724 O O . TYR A 1 90 ? 1.579 0.773 22.959 1.00 69.19 90 TYR A O 1
ATOM 732 N N . ILE A 1 91 ? 1.804 1.782 24.964 1.00 68.44 91 ILE A N 1
ATOM 733 C CA . ILE A 1 91 ? 2.581 2.931 24.494 1.00 68.44 91 ILE A CA 1
ATOM 734 C C . ILE A 1 91 ? 4.027 2.496 24.279 1.00 68.44 91 ILE A C 1
ATOM 736 O O . ILE A 1 91 ? 4.679 2.000 25.197 1.00 68.44 91 ILE A O 1
ATOM 740 N N . LYS A 1 92 ? 4.544 2.693 23.063 1.00 65.88 92 LYS A N 1
ATOM 741 C CA . LYS A 1 92 ? 5.950 2.408 22.752 1.00 65.88 92 LYS A CA 1
ATOM 742 C C . LYS A 1 92 ? 6.823 3.649 22.726 1.00 65.88 92 LYS A C 1
ATOM 744 O O . LYS A 1 92 ? 7.987 3.568 23.109 1.00 65.88 92 LYS A O 1
ATOM 749 N N . LYS A 1 93 ? 6.298 4.767 22.225 1.00 68.00 93 LYS A N 1
ATOM 750 C CA . LYS A 1 93 ? 7.103 5.958 21.956 1.00 68.00 93 LYS A CA 1
ATOM 751 C C . LYS A 1 93 ? 6.249 7.219 22.006 1.00 68.00 93 LYS A C 1
ATOM 753 O O . LYS A 1 93 ? 5.157 7.252 21.447 1.00 68.00 93 LYS A O 1
ATOM 758 N N . THR A 1 94 ? 6.788 8.263 22.626 1.00 64.38 94 THR A N 1
ATOM 759 C CA . THR A 1 94 ? 6.262 9.628 22.530 1.00 64.38 94 THR A CA 1
ATOM 760 C C . THR A 1 94 ? 7.108 10.393 21.523 1.00 64.38 94 THR A C 1
ATOM 762 O O . THR A 1 94 ? 8.334 10.448 21.648 1.00 64.38 94 THR A O 1
ATOM 765 N N . VAL A 1 95 ? 6.467 10.975 20.516 1.00 64.62 95 VAL A N 1
ATOM 766 C CA . VAL A 1 95 ? 7.110 11.832 19.521 1.00 64.62 95 VAL A CA 1
ATOM 767 C C . VAL A 1 95 ? 6.588 13.247 19.729 1.00 64.62 95 VAL A C 1
ATOM 769 O O . VAL A 1 95 ? 5.389 13.499 19.656 1.00 64.62 95 VAL A O 1
ATOM 772 N N . LYS A 1 96 ? 7.494 14.185 20.008 1.00 60.06 96 LYS A N 1
ATOM 773 C CA . LYS A 1 96 ? 7.173 15.615 20.027 1.00 60.06 96 LYS A CA 1
ATOM 774 C C . LYS A 1 96 ? 7.564 16.191 18.674 1.00 60.06 96 LYS A C 1
ATOM 776 O O . LYS A 1 96 ? 8.751 16.246 18.361 1.00 60.06 96 LYS A O 1
ATOM 781 N N . SER A 1 97 ? 6.579 16.597 17.880 1.00 56.47 97 SER A N 1
ATOM 782 C CA . SER A 1 97 ? 6.796 17.289 16.608 1.00 56.47 97 SER A CA 1
ATOM 783 C C . SER A 1 97 ? 6.077 18.630 16.662 1.00 56.47 97 SER A C 1
ATOM 785 O O . SER A 1 97 ? 4.899 18.679 16.997 1.00 56.47 97 SER A O 1
ATOM 787 N N . SER A 1 98 ? 6.781 19.723 16.355 1.00 55.19 98 SER A N 1
ATOM 788 C CA . SER A 1 98 ? 6.197 21.063 16.146 1.00 55.19 98 SER A CA 1
ATOM 789 C C . SER A 1 98 ? 5.209 21.568 17.225 1.00 55.19 98 SER A C 1
ATOM 791 O O . SER A 1 98 ? 4.249 22.265 16.921 1.00 55.19 98 SER A O 1
ATOM 793 N N . GLY A 1 99 ? 5.438 21.241 18.503 1.00 63.34 99 GLY A N 1
ATOM 794 C CA . GLY A 1 99 ? 4.580 21.679 19.618 1.00 63.34 99 GLY A CA 1
ATOM 795 C C . GLY A 1 99 ? 3.369 20.781 19.906 1.00 63.34 99 GLY A C 1
ATOM 796 O O . GLY A 1 99 ? 2.681 21.006 20.899 1.00 63.34 99 GLY A O 1
ATOM 797 N N . TYR A 1 100 ? 3.156 19.727 19.114 1.00 68.06 100 TYR A N 1
ATOM 798 C CA . TYR A 1 100 ? 2.132 18.710 19.346 1.00 68.06 100 TYR A CA 1
ATOM 799 C C . TYR A 1 100 ? 2.769 17.406 19.839 1.00 68.06 100 TYR A C 1
ATOM 801 O O . TYR A 1 100 ? 3.774 16.923 19.309 1.00 68.06 100 TYR A O 1
ATOM 809 N N . GLU A 1 101 ? 2.192 16.845 20.901 1.00 80.12 101 GLU A N 1
ATOM 810 C CA . GLU A 1 101 ? 2.626 15.575 21.474 1.00 80.12 101 GLU A CA 1
ATOM 811 C C . GLU A 1 101 ? 1.813 14.431 20.866 1.00 80.12 101 GLU A C 1
ATOM 813 O O . GLU A 1 101 ? 0.582 14.400 20.959 1.00 80.12 101 GLU A O 1
ATOM 818 N N . LYS A 1 102 ? 2.524 13.507 20.225 1.00 84.06 102 LYS A N 1
ATOM 819 C CA . LYS A 1 102 ? 1.980 12.347 19.530 1.00 84.06 102 LYS A CA 1
ATOM 820 C C . LYS A 1 102 ? 2.496 11.065 20.181 1.00 84.06 102 LYS A C 1
ATOM 822 O O . LYS A 1 102 ? 3.632 11.004 20.661 1.00 84.06 102 LYS A O 1
ATOM 827 N N . TYR A 1 103 ? 1.651 10.045 20.210 1.00 85.25 103 TYR A N 1
ATOM 828 C CA . TYR A 1 103 ? 1.906 8.777 20.881 1.00 85.25 103 TYR A CA 1
ATOM 829 C C . TYR A 1 103 ? 1.762 7.633 19.890 1.00 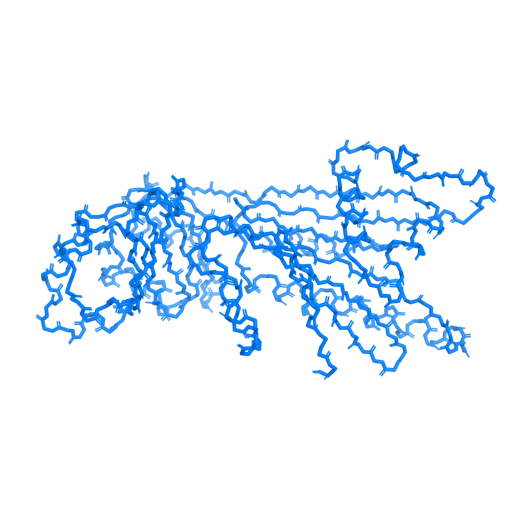85.25 103 TYR A C 1
ATOM 831 O O . TYR A 1 103 ? 0.716 7.483 19.261 1.00 85.25 103 TYR A O 1
ATOM 839 N N . GLU A 1 104 ? 2.805 6.814 19.787 1.00 86.06 104 GLU A N 1
ATOM 840 C CA . GLU A 1 104 ? 2.821 5.620 18.950 1.00 86.06 104 GLU A CA 1
ATOM 841 C C . GLU A 1 104 ? 2.508 4.381 19.797 1.00 86.06 104 GLU A C 1
ATOM 843 O O . GLU A 1 104 ? 3.228 4.045 20.751 1.00 86.06 104 GLU A O 1
ATOM 848 N N . LEU A 1 105 ? 1.426 3.689 19.441 1.00 86.62 105 LEU A N 1
ATOM 849 C CA . LEU A 1 105 ? 0.955 2.485 20.114 1.00 86.62 105 LEU A CA 1
ATOM 850 C C . LEU A 1 105 ? 1.024 1.305 19.163 1.00 86.62 105 LEU A C 1
ATOM 852 O O . LEU A 1 105 ? 0.676 1.401 17.990 1.00 86.62 105 LEU A O 1
ATOM 856 N N . HIS A 1 106 ? 1.435 0.162 19.699 1.00 87.75 106 HIS A N 1
ATOM 857 C CA . HIS A 1 106 ? 1.556 -1.076 18.944 1.00 87.75 106 HIS A CA 1
ATOM 858 C C . HIS A 1 106 ? 0.758 -2.171 19.632 1.00 87.75 106 HIS A C 1
ATOM 860 O O . HIS A 1 106 ? 1.125 -2.636 20.710 1.00 87.75 106 HIS A O 1
ATOM 866 N N . ILE A 1 107 ? -0.308 -2.613 18.979 1.00 89.12 107 ILE A N 1
ATOM 867 C CA . ILE A 1 107 ? -1.310 -3.488 19.569 1.00 89.12 107 ILE A CA 1
ATOM 868 C C . ILE A 1 107 ? -1.447 -4.725 18.686 1.00 89.12 107 ILE A C 1
ATOM 870 O O . ILE A 1 107 ? -1.839 -4.636 17.529 1.00 89.12 107 ILE A O 1
ATOM 874 N N . SER A 1 108 ? -1.111 -5.895 19.226 1.00 91.25 108 SER A N 1
ATOM 875 C CA . SER A 1 108 ? -1.438 -7.172 18.582 1.00 91.25 108 SER A CA 1
ATOM 876 C C . SER A 1 108 ? -2.931 -7.428 18.761 1.00 91.25 108 SER A C 1
ATOM 878 O O . SER A 1 108 ? -3.384 -7.613 19.891 1.00 91.25 108 SER A O 1
ATOM 880 N N . LEU A 1 109 ? -3.701 -7.428 17.669 1.00 92.56 109 LEU A N 1
ATOM 881 C CA . LEU A 1 109 ? -5.150 -7.657 17.730 1.00 92.56 109 LEU A CA 1
ATOM 882 C C . LEU A 1 109 ? -5.476 -9.067 18.248 1.00 92.56 109 LEU A C 1
ATOM 884 O O . LEU A 1 109 ? -6.449 -9.255 18.977 1.00 92.56 109 LEU A O 1
ATOM 888 N N . LEU A 1 110 ? -4.617 -10.044 17.939 1.00 89.56 110 LEU A N 1
ATOM 889 C CA . LEU A 1 110 ? -4.749 -11.429 18.395 1.00 89.56 110 LEU A CA 1
ATOM 890 C C . LEU A 1 110 ? -4.491 -11.579 19.901 1.00 89.56 110 LEU A C 1
ATOM 892 O O . LEU A 1 110 ? -5.165 -12.365 20.569 1.00 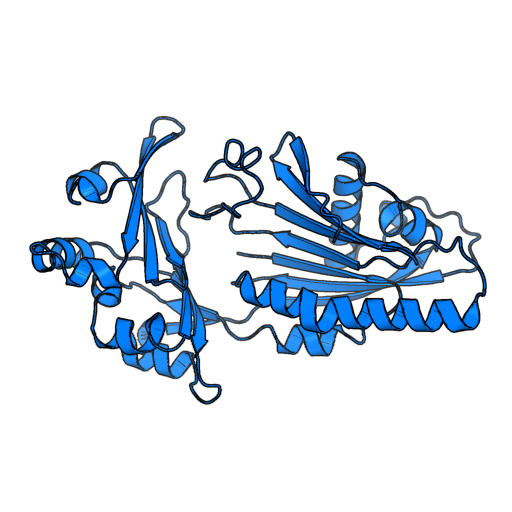89.56 110 LEU A O 1
ATOM 896 N N . ASP A 1 111 ? -3.542 -10.821 20.454 1.00 89.62 111 ASP A N 1
ATOM 897 C CA . ASP A 1 111 ? -3.223 -10.893 21.885 1.00 89.62 111 ASP A CA 1
ATOM 898 C C . ASP A 1 111 ? -4.105 -9.988 22.735 1.00 89.62 111 ASP A C 1
ATOM 900 O O . ASP A 1 111 ? -4.305 -10.274 23.916 1.00 89.62 111 ASP A O 1
ATOM 904 N N . LEU A 1 112 ? -4.671 -8.930 22.145 1.00 87.69 112 LEU A N 1
ATOM 905 C CA . LEU A 1 112 ? -5.583 -8.015 22.827 1.00 87.69 112 LEU A CA 1
ATOM 906 C C . LEU A 1 112 ? -6.792 -8.752 23.412 1.00 87.69 112 LEU A C 1
ATOM 908 O O . LEU A 1 112 ? -7.218 -8.447 24.522 1.00 87.69 112 LEU A O 1
ATOM 912 N N . ARG A 1 113 ? -7.292 -9.769 22.705 1.00 81.44 113 ARG A N 1
ATOM 913 C CA . ARG A 1 113 ? -8.418 -10.608 23.142 1.00 81.44 113 ARG A CA 1
ATOM 914 C C . ARG A 1 113 ? -8.150 -11.436 24.387 1.00 81.44 113 ARG A C 1
ATOM 916 O O . ARG A 1 113 ? -9.080 -11.790 25.097 1.00 81.44 113 ARG A O 1
ATOM 923 N N . LYS A 1 114 ? -6.885 -11.751 24.656 1.00 86.56 114 LYS A N 1
ATOM 924 C CA . LYS A 1 114 ? -6.482 -12.556 25.815 1.00 86.56 114 LYS A CA 1
ATOM 925 C C . LYS A 1 114 ? -6.348 -11.705 27.083 1.00 86.56 114 LYS A C 1
ATOM 927 O O . LYS A 1 114 ? -5.998 -12.222 28.139 1.00 86.56 114 LYS A O 1
ATOM 932 N N . GLN A 1 115 ? -6.554 -10.392 26.980 1.00 86.00 115 GLN A N 1
ATOM 933 C CA . GLN A 1 115 ? -6.356 -9.456 28.079 1.00 86.00 115 GLN A CA 1
ATOM 934 C C . GLN A 1 115 ? -7.625 -9.333 28.924 1.00 86.00 115 GLN A C 1
ATOM 936 O O . GLN A 1 115 ? -8.721 -9.196 28.391 1.00 86.00 115 GLN A O 1
ATOM 941 N N . GLN A 1 116 ? -7.468 -9.270 30.249 1.00 84.19 116 GLN A N 1
ATOM 942 C CA . GLN A 1 116 ? -8.593 -9.106 31.183 1.00 84.19 116 GLN A CA 1
ATOM 943 C C . GLN A 1 116 ? -9.395 -7.814 30.949 1.00 84.19 116 GLN A C 1
ATOM 945 O O . GLN A 1 116 ? -10.574 -7.745 31.270 1.00 84.19 116 GLN A O 1
ATOM 950 N N . ASN A 1 117 ? -8.769 -6.786 30.372 1.00 87.19 117 ASN A N 1
ATOM 951 C CA . ASN A 1 117 ? -9.390 -5.493 30.095 1.00 87.19 117 ASN A CA 1
ATOM 952 C C . ASN A 1 117 ? -9.901 -5.345 28.649 1.00 87.19 117 ASN A C 1
ATOM 954 O O . ASN A 1 117 ? -10.080 -4.218 28.184 1.00 87.19 117 ASN A O 1
ATOM 958 N N . PHE A 1 118 ? -10.120 -6.454 27.932 1.00 90.06 118 PHE A N 1
ATOM 959 C CA . PHE A 1 118 ? -10.564 -6.447 26.535 1.00 90.06 118 PHE A CA 1
ATOM 960 C C . PHE A 1 118 ? -11.854 -5.642 26.322 1.00 90.06 118 PHE A C 1
ATOM 962 O O . PHE A 1 118 ? -11.872 -4.759 25.468 1.00 90.06 118 PHE A O 1
ATOM 969 N N . ASP A 1 119 ? -12.892 -5.870 27.132 1.00 91.56 119 ASP A N 1
ATOM 970 C CA . ASP A 1 119 ? -14.189 -5.194 26.967 1.00 91.56 119 ASP A CA 1
ATOM 971 C C . ASP A 1 119 ? -14.093 -3.676 27.144 1.00 91.56 119 ASP A C 1
ATOM 973 O O . ASP A 1 119 ? -14.745 -2.910 26.434 1.00 91.56 119 ASP A O 1
ATOM 977 N N . PHE A 1 120 ? -13.241 -3.223 28.065 1.00 90.94 120 PHE A N 1
ATOM 978 C CA . PHE A 1 120 ? -12.977 -1.801 28.264 1.00 90.94 120 PHE A CA 1
ATOM 979 C C . PHE A 1 120 ? -12.288 -1.182 27.042 1.00 90.94 120 PHE A C 1
ATOM 981 O O . PHE A 1 120 ? -12.713 -0.136 26.554 1.00 90.94 120 PHE A O 1
ATOM 988 N N . ILE A 1 121 ? -11.260 -1.848 26.506 1.00 90.31 121 ILE A N 1
ATOM 989 C CA . ILE A 1 121 ? -10.552 -1.373 25.309 1.00 90.31 121 ILE A CA 1
ATOM 990 C C . ILE A 1 121 ? -11.483 -1.378 24.099 1.00 90.31 121 ILE A C 1
ATOM 992 O O . ILE A 1 121 ? -11.481 -0.423 23.328 1.00 90.31 121 ILE A O 1
ATOM 996 N N . LYS A 1 122 ? -12.315 -2.413 23.957 1.00 93.25 122 LYS A N 1
ATOM 997 C CA . LYS A 1 122 ? -13.306 -2.507 22.887 1.00 93.25 122 LYS A CA 1
ATOM 998 C C . LYS A 1 122 ? -14.266 -1.315 22.913 1.00 93.25 122 LYS A C 1
ATOM 1000 O O . LYS A 1 122 ? -14.436 -0.683 21.879 1.00 93.25 122 LYS A O 1
ATOM 1005 N N . LYS A 1 123 ? -14.789 -0.933 24.085 1.00 94.00 123 LYS A N 1
ATOM 1006 C CA . LYS A 1 123 ? -15.634 0.268 24.241 1.00 94.00 123 LYS A CA 1
ATOM 1007 C C . LYS A 1 123 ? -14.923 1.557 23.839 1.00 94.00 123 LYS A C 1
ATOM 1009 O O . LYS A 1 123 ? -15.523 2.426 23.221 1.00 94.00 123 LYS A O 1
ATOM 1014 N N . ILE A 1 124 ? -13.637 1.699 24.162 1.00 92.19 124 ILE A N 1
ATOM 1015 C CA . ILE A 1 124 ? -12.857 2.851 23.687 1.00 92.19 124 ILE A CA 1
ATOM 1016 C C . ILE A 1 124 ? -12.749 2.812 22.161 1.00 92.19 124 ILE A C 1
ATOM 1018 O O . ILE A 1 124 ? -12.968 3.825 21.503 1.00 92.19 124 ILE A O 1
ATOM 1022 N N . PHE A 1 125 ? -12.452 1.642 21.597 1.00 94.81 125 PHE A N 1
ATOM 1023 C CA . PHE A 1 125 ? -12.261 1.435 20.162 1.00 94.81 125 PHE A CA 1
ATOM 1024 C C . PHE A 1 125 ? -13.545 1.624 19.344 1.00 94.81 125 PHE A C 1
ATOM 1026 O O . PHE A 1 125 ? -13.455 1.964 18.168 1.00 94.81 125 PHE A O 1
ATOM 1033 N N . GLU A 1 126 ? -14.723 1.470 19.951 1.00 96.00 126 GLU A N 1
ATOM 1034 C CA . GLU A 1 126 ? -16.014 1.833 19.346 1.00 96.00 126 GLU A CA 1
ATOM 1035 C C . GLU A 1 126 ? -16.118 3.343 19.080 1.00 96.00 126 GLU A C 1
ATOM 1037 O O . GLU A 1 126 ? -16.770 3.751 18.126 1.00 96.00 126 GLU A O 1
ATOM 1042 N N . THR A 1 127 ? -15.444 4.182 19.877 1.00 94.31 127 THR A N 1
ATOM 1043 C CA . THR A 1 127 ? -15.464 5.650 19.714 1.00 94.31 127 THR A CA 1
ATOM 1044 C C . THR A 1 127 ? -14.439 6.175 18.706 1.00 94.31 127 THR A C 1
ATOM 1046 O O . THR A 1 127 ? -14.420 7.371 18.415 1.00 94.31 127 THR A O 1
ATOM 1049 N N . ILE A 1 128 ? -13.564 5.304 18.194 1.00 94.62 128 ILE A N 1
ATOM 1050 C CA . ILE A 1 128 ? -12.469 5.672 17.296 1.00 94.62 128 ILE A CA 1
ATOM 1051 C C . ILE A 1 128 ? -12.769 5.114 15.914 1.00 94.62 128 ILE A C 1
ATOM 1053 O O . ILE A 1 128 ? -12.731 3.902 15.709 1.00 94.62 128 ILE A O 1
ATOM 1057 N N . GLU A 1 129 ? -13.002 6.005 14.959 1.00 96.19 129 GLU A N 1
ATOM 1058 C CA . GLU A 1 129 ? -13.308 5.644 13.581 1.00 96.19 129 GLU A CA 1
ATOM 1059 C C . GLU A 1 129 ? -12.241 6.152 12.618 1.00 96.19 129 GLU A C 1
ATOM 1061 O O . GLU A 1 129 ? -11.753 7.277 12.723 1.00 96.19 129 GLU A O 1
ATOM 1066 N N . PHE A 1 130 ? -11.936 5.327 11.622 1.00 97.25 130 PHE A N 1
ATOM 1067 C CA . PHE A 1 130 ? -11.079 5.687 10.505 1.00 97.25 130 PHE A CA 1
ATOM 1068 C C . PHE A 1 130 ? -11.714 5.233 9.197 1.00 97.25 130 PHE A C 1
ATOM 1070 O O . PHE A 1 130 ? -12.474 4.269 9.138 1.00 97.25 130 PHE A O 1
ATOM 1077 N N . SER A 1 131 ? -11.364 5.913 8.113 1.00 97.94 131 SER A N 1
ATOM 1078 C CA . SER A 1 131 ? -11.457 5.302 6.787 1.00 97.94 131 SER A CA 1
ATOM 1079 C C . SER A 1 131 ? -10.089 4.726 6.434 1.00 97.94 131 SER A C 1
ATOM 1081 O O . SER A 1 131 ? -9.080 5.279 6.862 1.00 97.94 131 SER A O 1
ATOM 1083 N N . PHE A 1 132 ? -10.032 3.635 5.676 1.00 97.44 132 PHE A N 1
ATOM 1084 C CA . PHE A 1 132 ? -8.789 2.929 5.367 1.00 97.44 132 PHE A CA 1
ATOM 1085 C C . PHE A 1 132 ? -8.652 2.652 3.876 1.00 97.44 132 PHE A C 1
ATOM 1087 O O . PHE A 1 132 ? -9.584 2.145 3.258 1.00 97.44 132 PHE A O 1
ATOM 1094 N N . TYR A 1 133 ? -7.460 2.870 3.325 1.00 96.56 133 TYR A N 1
ATOM 1095 C CA . TYR A 1 133 ? -7.015 2.048 2.206 1.00 96.56 133 TYR A CA 1
ATOM 1096 C C . TYR A 1 133 ? -6.809 0.620 2.706 1.00 96.56 133 TYR A C 1
ATOM 1098 O O . TYR A 1 133 ? -6.199 0.418 3.756 1.00 96.56 133 TYR A O 1
ATOM 1106 N N . ALA A 1 134 ? -7.314 -0.351 1.956 1.00 96.75 134 ALA A N 1
ATOM 1107 C CA . ALA A 1 134 ? -7.277 -1.755 2.307 1.00 96.75 134 ALA A CA 1
ATOM 1108 C C . ALA A 1 134 ? -6.816 -2.608 1.127 1.00 96.75 134 ALA A C 1
ATOM 1110 O O . ALA A 1 134 ? -7.271 -2.449 -0.006 1.00 96.75 134 ALA A O 1
ATOM 1111 N N . TYR A 1 135 ? -5.929 -3.550 1.414 1.00 95.50 135 TYR A N 1
ATOM 1112 C CA . TYR A 1 135 ? -5.519 -4.605 0.502 1.00 95.50 135 TYR A CA 1
ATOM 1113 C C . TYR A 1 135 ? -5.461 -5.896 1.295 1.00 95.50 135 TYR A C 1
ATOM 1115 O O . TYR A 1 135 ? -4.901 -5.925 2.390 1.00 95.50 135 TYR A O 1
ATOM 1123 N N . TRP A 1 136 ? -6.022 -6.956 0.734 1.00 95.56 136 TRP A N 1
ATOM 1124 C CA . TRP A 1 136 ? -5.981 -8.271 1.338 1.00 95.56 136 TRP A CA 1
ATOM 1125 C C . TRP A 1 136 ? -5.608 -9.299 0.286 1.00 95.56 136 TRP A C 1
ATOM 1127 O O . TRP A 1 136 ? -6.233 -9.370 -0.773 1.00 95.56 136 TRP A O 1
ATOM 1137 N N . GLU A 1 137 ? -4.572 -10.068 0.591 1.00 92.88 137 GLU A N 1
ATOM 1138 C CA . GLU A 1 137 ? -4.199 -11.240 -0.181 1.00 92.88 137 GLU A CA 1
ATOM 1139 C C . GLU A 1 137 ? -4.682 -12.483 0.573 1.00 92.88 137 GLU A C 1
ATOM 1141 O O . GLU A 1 137 ? -4.097 -12.820 1.608 1.00 92.88 137 GLU A O 1
ATOM 1146 N N . PRO A 1 138 ? -5.756 -13.139 0.102 1.00 93.69 138 PRO A N 1
ATOM 1147 C CA . PRO A 1 138 ? -6.260 -14.342 0.739 1.00 93.69 138 PRO A CA 1
ATOM 1148 C C . PRO A 1 138 ? -5.235 -15.466 0.615 1.00 93.69 138 PRO A C 1
ATOM 1150 O O . PRO A 1 138 ? -4.477 -15.559 -0.353 1.00 93.69 138 PRO A O 1
ATOM 1153 N N . LYS A 1 139 ? -5.237 -16.359 1.599 1.00 91.19 139 LYS A N 1
ATOM 1154 C CA . LYS A 1 139 ? -4.383 -17.549 1.616 1.00 91.19 139 LYS A CA 1
ATOM 1155 C C . LYS A 1 139 ? -4.758 -18.541 0.509 1.00 91.19 139 LYS A C 1
ATOM 1157 O O . LYS A 1 139 ? -3.900 -19.299 0.063 1.00 91.19 139 LYS A O 1
ATOM 1162 N N . TYR A 1 140 ? -6.022 -18.538 0.084 1.00 87.44 140 TYR A N 1
ATOM 1163 C CA . TYR A 1 140 ? -6.560 -19.413 -0.955 1.00 87.44 140 TYR A CA 1
ATOM 1164 C C . TYR A 1 140 ? -7.053 -18.582 -2.147 1.00 87.44 140 TYR A C 1
ATOM 1166 O O . TYR A 1 140 ? -7.757 -17.592 -1.968 1.00 87.44 140 TYR A O 1
ATOM 1174 N N . GLU A 1 141 ? -6.710 -18.993 -3.371 1.00 76.88 141 GLU A N 1
ATOM 1175 C CA . GLU A 1 141 ? -6.927 -18.193 -4.591 1.00 76.88 141 GLU A CA 1
ATOM 1176 C C . GLU A 1 141 ? -8.401 -17.935 -4.948 1.00 76.88 141 GLU A C 1
ATOM 1178 O O . GLU A 1 141 ? -8.691 -17.009 -5.703 1.00 76.88 141 GLU A O 1
ATOM 1183 N N . HIS A 1 142 ? -9.333 -18.733 -4.424 1.00 82.62 142 HIS A N 1
ATOM 1184 C CA . HIS A 1 142 ? -10.752 -18.663 -4.789 1.00 82.62 142 HIS A CA 1
ATOM 1185 C C . HIS A 1 142 ? -11.566 -17.639 -3.987 1.00 82.62 142 HIS A C 1
ATOM 1187 O O . HIS A 1 142 ? -12.735 -17.420 -4.301 1.00 82.62 142 HIS A O 1
ATOM 1193 N N . GLU A 1 143 ? -10.992 -17.018 -2.957 1.00 87.88 143 GLU A N 1
ATOM 1194 C CA . GLU A 1 143 ? -11.702 -16.015 -2.164 1.00 87.88 143 GLU A CA 1
ATOM 1195 C C . GLU A 1 143 ? -11.609 -14.636 -2.829 1.00 87.88 143 GLU A C 1
ATOM 1197 O O . GLU A 1 143 ? -10.521 -14.086 -2.995 1.00 87.88 143 GLU A O 1
ATOM 1202 N N . ASP A 1 144 ? -12.754 -14.053 -3.203 1.00 92.00 144 ASP A N 1
ATOM 1203 C CA . ASP A 1 144 ? -12.795 -12.681 -3.716 1.00 92.00 144 ASP A CA 1
ATOM 1204 C C . ASP A 1 144 ? -12.686 -11.677 -2.547 1.00 92.00 144 ASP A C 1
ATOM 1206 O O . ASP A 1 144 ? -13.554 -11.652 -1.661 1.00 92.00 144 ASP A O 1
ATOM 1210 N N . PRO A 1 145 ? -11.656 -10.805 -2.521 1.00 94.19 145 PRO A N 1
ATOM 1211 C CA . PRO A 1 145 ? -11.480 -9.856 -1.427 1.00 94.19 145 PRO A CA 1
ATOM 1212 C C . PRO A 1 145 ? -12.649 -8.883 -1.252 1.00 94.19 145 PRO A C 1
ATOM 1214 O O . PRO A 1 145 ? -12.948 -8.479 -0.129 1.00 94.19 145 PRO A O 1
ATOM 1217 N N . ARG A 1 146 ? -13.330 -8.497 -2.337 1.00 94.56 146 ARG A N 1
ATOM 1218 C CA . ARG A 1 146 ? -14.476 -7.587 -2.280 1.00 94.56 146 ARG A CA 1
ATOM 1219 C C . ARG A 1 146 ? -15.617 -8.223 -1.505 1.00 94.56 146 ARG A C 1
ATOM 1221 O O . ARG A 1 146 ? -16.228 -7.552 -0.676 1.00 94.56 146 ARG A O 1
ATOM 1228 N N . ASP A 1 147 ? -15.895 -9.494 -1.762 1.00 95.25 147 ASP A N 1
ATOM 1229 C CA . ASP A 1 147 ? -16.975 -10.217 -1.095 1.00 95.25 147 ASP A CA 1
ATOM 1230 C C . ASP A 1 147 ? -16.657 -10.434 0.383 1.00 95.25 147 ASP A C 1
ATOM 1232 O O . ASP A 1 147 ? -17.523 -10.215 1.233 1.00 95.25 147 ASP A O 1
ATOM 1236 N N . ALA A 1 148 ? -15.397 -10.737 0.710 1.00 96.06 148 ALA A N 1
ATOM 1237 C CA . ALA A 1 148 ? -14.930 -10.794 2.092 1.00 96.06 148 ALA A CA 1
ATOM 1238 C C . ALA A 1 148 ? -15.117 -9.448 2.817 1.00 96.06 148 ALA A C 1
ATOM 1240 O O . ALA A 1 148 ? -15.729 -9.396 3.888 1.00 96.06 148 ALA A O 1
ATOM 1241 N N . PHE A 1 149 ? -14.676 -8.333 2.219 1.00 97.19 149 PHE A N 1
ATOM 1242 C CA . PHE A 1 149 ? -14.881 -6.997 2.790 1.00 97.19 149 PHE A CA 1
ATOM 1243 C C . PHE A 1 149 ? -16.364 -6.645 2.928 1.00 97.19 149 PHE A C 1
ATOM 1245 O O . PHE A 1 149 ? -16.777 -6.149 3.977 1.00 97.19 149 PHE A O 1
ATOM 1252 N N . ASN A 1 150 ? -17.186 -6.937 1.919 1.00 96.94 150 ASN A N 1
ATOM 1253 C CA . ASN A 1 150 ? -18.627 -6.690 1.959 1.00 96.94 150 ASN A CA 1
ATOM 1254 C C . ASN A 1 150 ? -19.322 -7.506 3.050 1.00 96.94 150 ASN A C 1
ATOM 1256 O O . ASN A 1 150 ? -20.216 -6.988 3.713 1.00 96.94 150 ASN A O 1
ATOM 1260 N N . LYS A 1 151 ? -18.919 -8.763 3.254 1.00 96.44 151 LYS A N 1
ATOM 1261 C CA . LYS A 1 151 ? -19.473 -9.636 4.293 1.00 96.44 151 LYS A CA 1
ATOM 1262 C C . LYS A 1 151 ? -19.145 -9.129 5.696 1.00 96.44 151 LYS A C 1
ATOM 1264 O O . LYS A 1 151 ? -19.988 -9.216 6.583 1.00 96.44 151 LYS A O 1
ATOM 1269 N N . VAL A 1 152 ? -17.931 -8.617 5.906 1.00 96.94 152 VAL A N 1
ATOM 1270 C CA . VAL A 1 152 ? -17.481 -8.160 7.230 1.00 96.94 152 VAL A CA 1
ATOM 1271 C C . VAL A 1 152 ? -17.960 -6.742 7.542 1.00 96.94 152 VAL A C 1
ATOM 1273 O O . VAL A 1 152 ? -18.458 -6.493 8.636 1.00 96.94 152 VAL A O 1
ATOM 1276 N N . PHE A 1 153 ? -17.847 -5.813 6.592 1.00 96.56 153 PHE A N 1
ATOM 1277 C CA . PHE A 1 153 ? -18.116 -4.390 6.829 1.00 96.56 153 PHE A CA 1
ATOM 1278 C C . PHE A 1 153 ? -19.434 -3.895 6.223 1.00 96.56 153 PHE A C 1
ATOM 1280 O O . PHE A 1 153 ? -19.910 -2.818 6.586 1.00 96.56 153 PHE A O 1
ATOM 1287 N N . GLY A 1 154 ? -20.066 -4.669 5.346 1.00 96.31 154 GLY A N 1
ATOM 1288 C CA . GLY A 1 154 ? -21.251 -4.256 4.599 1.00 96.31 154 GLY A CA 1
ATOM 1289 C C . GLY A 1 154 ? -20.898 -3.463 3.339 1.00 96.31 154 GLY A C 1
ATOM 1290 O O . GLY A 1 154 ? -20.028 -2.593 3.341 1.00 96.31 154 GLY A O 1
ATOM 1291 N N . SER A 1 155 ? -21.636 -3.711 2.257 1.00 95.56 155 SER A N 1
ATOM 1292 C CA . SER A 1 155 ? -21.351 -3.161 0.921 1.00 95.56 155 SER A CA 1
ATOM 1293 C C . SER A 1 155 ? -21.367 -1.634 0.824 1.00 95.56 155 SER A C 1
ATOM 1295 O O . SER A 1 155 ? -20.679 -1.066 -0.017 1.00 95.56 155 SER A O 1
ATOM 1297 N N . LYS A 1 156 ? -22.102 -0.944 1.704 1.00 96.12 156 LYS A N 1
ATOM 1298 C CA . LYS A 1 156 ? -22.145 0.530 1.744 1.00 96.12 156 LYS A CA 1
ATOM 1299 C C . LYS A 1 156 ? -20.837 1.164 2.231 1.00 96.12 156 LYS A C 1
ATOM 1301 O O . LYS A 1 156 ? -20.612 2.340 1.964 1.00 96.12 156 LYS A O 1
ATOM 1306 N N . ARG A 1 157 ? -20.003 0.414 2.961 1.00 96.56 157 ARG A N 1
ATOM 1307 C CA . ARG A 1 157 ? -18.735 0.897 3.532 1.00 96.56 157 ARG A CA 1
ATOM 1308 C C . ARG A 1 157 ? -17.512 0.475 2.719 1.00 96.56 157 ARG A C 1
ATOM 1310 O O . ARG A 1 157 ? -16.409 0.858 3.088 1.00 96.56 157 ARG A O 1
ATOM 1317 N N . VAL A 1 158 ? -17.691 -0.283 1.637 1.00 97.81 158 VAL A N 1
ATOM 1318 C CA . VAL A 1 158 ? -16.598 -0.850 0.836 1.00 97.81 158 VAL A CA 1
ATOM 1319 C C . VAL A 1 158 ? -16.647 -0.274 -0.572 1.00 97.81 158 VAL A C 1
ATOM 1321 O O . VAL A 1 158 ? -17.557 -0.554 -1.351 1.00 97.81 158 VAL A O 1
ATOM 1324 N N . ILE A 1 159 ? -15.637 0.515 -0.915 1.00 97.06 159 ILE A N 1
ATOM 1325 C CA . ILE A 1 159 ? -15.491 1.111 -2.240 1.00 97.06 159 ILE A CA 1
ATOM 1326 C C . ILE A 1 159 ? -14.352 0.396 -2.957 1.00 97.06 159 ILE A C 1
ATOM 1328 O O . ILE A 1 159 ? -13.256 0.256 -2.420 1.00 97.06 159 ILE A O 1
ATOM 1332 N N . ASN A 1 160 ? -14.619 -0.067 -4.175 1.00 94.88 160 ASN A N 1
ATOM 1333 C CA . ASN A 1 160 ? -13.603 -0.676 -5.021 1.00 94.88 160 ASN A CA 1
ATOM 1334 C C . ASN A 1 160 ? -12.735 0.413 -5.657 1.00 94.88 160 ASN A C 1
ATOM 1336 O O . ASN A 1 160 ? -13.260 1.363 -6.240 1.00 94.88 160 ASN A O 1
ATOM 1340 N N . CYS A 1 161 ? -11.421 0.253 -5.577 1.00 94.81 161 CYS A N 1
ATOM 1341 C CA . CYS A 1 161 ? -10.459 1.185 -6.130 1.00 94.81 161 CYS A CA 1
ATOM 1342 C C . CYS A 1 161 ? -9.509 0.465 -7.090 1.00 94.81 161 CYS A C 1
ATOM 1344 O O . CYS A 1 161 ? -9.134 -0.696 -6.906 1.00 94.81 161 CYS A O 1
ATOM 1346 N N . LEU A 1 162 ? -9.109 1.181 -8.137 1.00 92.25 162 LEU A N 1
ATOM 1347 C CA . LEU A 1 162 ? -8.153 0.694 -9.121 1.00 92.25 162 LEU A CA 1
ATOM 1348 C C . LEU A 1 162 ? -6.831 1.421 -8.947 1.00 92.25 162 LEU A C 1
ATOM 1350 O O . LEU A 1 162 ? -6.794 2.624 -8.671 1.00 92.25 162 LEU A O 1
ATOM 1354 N N . ASN A 1 163 ? -5.743 0.675 -9.112 1.00 92.62 163 ASN A N 1
ATOM 1355 C CA . ASN A 1 163 ? -4.441 1.287 -9.300 1.00 92.62 163 ASN A CA 1
ATOM 1356 C C . ASN A 1 163 ? -4.451 1.999 -10.652 1.00 92.62 163 ASN A C 1
ATOM 1358 O O . ASN A 1 163 ? -4.878 1.434 -11.660 1.00 92.62 163 ASN A O 1
ATOM 1362 N N . ARG A 1 164 ? -3.995 3.248 -10.671 1.00 92.44 164 ARG A N 1
ATOM 1363 C CA . ARG A 1 164 ? -3.736 3.955 -11.917 1.00 92.44 164 ARG A CA 1
ATOM 1364 C C . ARG A 1 164 ? -2.437 3.410 -12.489 1.00 92.44 164 ARG A C 1
ATOM 1366 O O . ARG A 1 164 ? -1.419 3.421 -11.805 1.00 92.44 164 ARG A O 1
ATOM 1373 N N . ILE A 1 165 ? -2.496 2.951 -13.727 1.00 92.19 165 ILE A N 1
ATOM 1374 C CA . ILE A 1 165 ? -1.365 2.381 -14.444 1.00 92.19 165 ILE A CA 1
ATOM 1375 C C . ILE A 1 165 ? -1.117 3.266 -15.660 1.00 92.19 165 ILE A C 1
ATOM 1377 O O . ILE A 1 165 ? -2.007 3.416 -16.492 1.00 92.19 165 ILE A O 1
ATOM 1381 N N . ASP A 1 166 ? 0.082 3.827 -15.763 1.00 90.50 166 ASP A N 1
ATOM 1382 C CA . ASP A 1 166 ? 0.534 4.563 -16.941 1.00 90.50 166 ASP A CA 1
ATOM 1383 C C . ASP A 1 166 ? 1.768 3.828 -17.500 1.00 90.50 166 ASP A C 1
ATOM 1385 O O . ASP A 1 166 ? 2.654 3.453 -16.740 1.00 90.50 166 ASP A O 1
ATOM 1389 N N . SER A 1 167 ? 1.849 3.578 -18.806 1.00 89.94 167 SER A N 1
ATOM 1390 C CA . SER A 1 167 ? 3.040 2.970 -19.418 1.00 89.94 167 SER A CA 1
ATOM 1391 C C . SER A 1 167 ? 3.309 3.563 -20.787 1.00 89.94 167 SER A C 1
ATOM 1393 O O . SER A 1 167 ? 2.354 3.826 -21.514 1.00 89.94 167 SER A O 1
ATOM 1395 N N . ASP A 1 168 ? 4.578 3.720 -21.142 1.00 86.56 168 ASP A N 1
ATOM 1396 C CA . ASP A 1 168 ? 4.994 4.298 -22.419 1.00 86.56 168 ASP A CA 1
ATOM 1397 C C . ASP A 1 168 ? 6.351 3.728 -22.859 1.00 86.56 168 ASP A C 1
ATOM 1399 O O . ASP A 1 168 ? 7.121 3.223 -22.035 1.00 86.56 168 ASP A O 1
ATOM 1403 N N . VAL A 1 169 ? 6.655 3.836 -24.151 1.00 84.06 169 VAL A N 1
ATOM 1404 C CA . VAL A 1 169 ? 7.962 3.502 -24.723 1.00 84.06 169 VAL A CA 1
ATOM 1405 C C . VAL A 1 169 ? 8.480 4.695 -25.498 1.00 84.06 169 VAL A C 1
ATOM 1407 O O . VAL A 1 169 ? 7.865 5.155 -26.458 1.00 84.06 169 VAL A O 1
ATOM 1410 N N . LYS A 1 170 ? 9.663 5.168 -25.114 1.00 81.69 170 LYS A N 1
ATOM 1411 C CA . LYS A 1 170 ? 10.337 6.274 -25.788 1.00 81.69 170 LYS A CA 1
ATOM 1412 C C . LYS A 1 170 ? 11.620 5.814 -26.448 1.00 81.69 170 LYS A C 1
ATOM 1414 O O . LYS A 1 170 ? 12.303 4.913 -25.971 1.00 81.69 170 LYS A O 1
ATOM 1419 N N . ILE A 1 171 ? 11.949 6.467 -27.553 1.00 79.38 171 ILE A N 1
ATOM 1420 C CA . ILE A 1 171 ? 13.235 6.315 -28.223 1.00 79.38 171 ILE A CA 1
ATOM 1421 C C . ILE A 1 171 ? 14.162 7.406 -27.685 1.00 79.38 171 ILE A C 1
ATOM 1423 O O . ILE A 1 171 ? 13.764 8.568 -27.593 1.00 79.38 171 ILE A O 1
ATOM 1427 N N . CYS A 1 172 ? 15.382 7.035 -27.313 1.00 73.81 172 CYS A N 1
ATOM 1428 C CA . CYS A 1 172 ? 16.415 7.959 -26.856 1.00 73.81 172 CYS A CA 1
ATOM 1429 C C . CYS A 1 172 ? 17.770 7.616 -27.486 1.00 73.81 172 CYS A C 1
ATOM 1431 O O . CYS A 1 172 ? 17.960 6.525 -28.032 1.00 73.81 172 CYS A O 1
ATOM 1433 N N . SER A 1 173 ? 18.718 8.550 -27.407 1.00 73.19 173 SER A N 1
ATOM 1434 C CA . SER A 1 173 ? 20.098 8.294 -27.818 1.00 73.19 173 SER A CA 1
ATOM 1435 C C . SER A 1 173 ? 20.775 7.281 -26.885 1.00 73.19 173 SER A C 1
ATOM 1437 O O . SER A 1 173 ? 20.394 7.141 -25.715 1.00 73.19 173 SER A O 1
ATOM 1439 N N . ASP A 1 174 ? 21.774 6.562 -27.399 1.00 71.44 174 ASP A N 1
ATOM 1440 C CA . ASP A 1 174 ? 22.542 5.579 -26.627 1.00 71.44 174 ASP A CA 1
ATOM 1441 C C . ASP A 1 174 ? 23.290 6.256 -25.474 1.00 71.44 174 ASP A C 1
ATOM 1443 O O . ASP A 1 174 ? 23.363 5.708 -24.374 1.00 71.44 174 ASP A O 1
ATOM 1447 N N . ARG A 1 175 ? 23.752 7.495 -25.683 1.00 70.56 175 ARG A N 1
ATOM 1448 C CA . ARG A 1 175 ? 24.346 8.310 -24.622 1.00 70.56 175 ARG A CA 1
ATOM 1449 C C . ARG A 1 175 ? 23.409 8.538 -23.437 1.00 70.56 175 ARG A C 1
ATOM 1451 O O . ARG A 1 175 ? 23.848 8.381 -22.310 1.00 70.56 175 ARG A O 1
ATOM 1458 N N . ILE A 1 176 ? 22.126 8.848 -23.651 1.00 68.00 176 ILE A N 1
ATOM 1459 C CA . ILE A 1 176 ? 21.170 9.048 -22.539 1.00 68.00 176 ILE A CA 1
ATOM 1460 C C . ILE A 1 176 ? 20.979 7.750 -21.740 1.00 68.00 176 ILE A C 1
ATOM 1462 O O . ILE A 1 176 ? 20.835 7.769 -20.519 1.00 68.00 176 ILE A O 1
ATOM 1466 N N . LEU A 1 177 ? 21.008 6.595 -22.398 1.00 68.69 177 LEU A N 1
ATOM 1467 C CA . LEU A 1 177 ? 21.001 5.328 -21.672 1.00 68.69 177 LEU A CA 1
ATOM 1468 C C . LEU A 1 177 ? 22.291 5.139 -20.881 1.00 68.69 177 LEU A C 1
ATOM 1470 O O . LEU A 1 177 ? 22.224 4.883 -19.680 1.00 68.69 177 LEU A O 1
ATOM 1474 N N . LYS A 1 178 ? 23.446 5.318 -21.525 1.00 68.81 178 LYS A N 1
ATOM 1475 C CA . LYS A 1 178 ? 24.765 5.148 -20.905 1.00 68.81 178 LYS A CA 1
ATOM 1476 C C . LYS A 1 178 ? 24.977 6.073 -19.706 1.00 68.81 178 LYS A C 1
ATOM 1478 O O . LYS A 1 178 ? 25.305 5.612 -18.615 1.00 68.81 178 LYS A O 1
ATOM 1483 N N . ASP A 1 179 ? 24.691 7.356 -19.887 1.00 66.69 179 ASP A N 1
ATOM 1484 C CA . ASP A 1 179 ? 24.936 8.403 -18.900 1.00 66.69 179 ASP A CA 1
ATOM 1485 C C . ASP A 1 179 ? 23.987 8.331 -17.697 1.00 66.69 179 ASP A C 1
ATOM 1487 O O . ASP A 1 179 ? 24.352 8.814 -16.635 1.00 66.69 179 ASP A O 1
ATOM 1491 N N . PHE A 1 180 ? 22.797 7.733 -17.804 1.00 63.72 180 PHE A N 1
ATOM 1492 C CA . PHE A 1 180 ? 21.797 7.848 -16.727 1.00 63.72 180 PHE A CA 1
ATOM 1493 C C . PHE A 1 180 ? 21.239 6.520 -16.237 1.00 63.72 180 PHE A C 1
ATOM 1495 O O . PHE A 1 180 ? 20.972 6.356 -15.045 1.00 63.72 180 PHE A O 1
ATOM 1502 N N . VAL A 1 181 ? 21.056 5.562 -17.141 1.00 63.25 181 VAL A N 1
ATOM 1503 C CA . VAL A 1 181 ? 20.534 4.236 -16.801 1.00 63.25 181 VAL A CA 1
ATOM 1504 C C . VAL A 1 181 ? 21.689 3.269 -16.533 1.00 63.25 181 VAL A C 1
ATOM 1506 O O . VAL A 1 181 ? 21.547 2.397 -15.687 1.00 63.25 181 VAL A O 1
ATOM 1509 N N . MET A 1 182 ? 22.858 3.449 -17.161 1.00 59.81 182 MET A N 1
ATOM 1510 C CA . MET A 1 182 ? 23.944 2.454 -17.139 1.00 59.81 182 MET A CA 1
ATOM 1511 C C . MET A 1 182 ? 25.145 2.799 -16.237 1.00 59.81 182 MET A C 1
ATOM 1513 O O . MET A 1 182 ? 25.937 1.902 -15.957 1.00 59.81 182 MET A O 1
ATOM 1517 N N . ARG A 1 183 ? 25.262 4.029 -15.702 1.00 63.03 183 ARG A N 1
ATOM 1518 C CA . ARG A 1 183 ? 26.425 4.518 -14.910 1.00 63.03 183 ARG A CA 1
ATOM 1519 C C . ARG A 1 183 ? 26.802 3.653 -13.710 1.00 63.03 183 ARG A C 1
ATOM 1521 O O . ARG A 1 183 ? 26.007 3.513 -12.789 1.00 63.03 183 ARG A O 1
ATOM 1528 N N . SER A 1 184 ? 28.020 3.114 -13.621 1.00 53.41 184 SER A N 1
ATOM 1529 C CA . SER A 1 184 ? 28.508 2.208 -12.541 1.00 53.41 184 SER A CA 1
ATOM 1530 C C . SER A 1 184 ? 28.177 2.599 -11.077 1.00 53.41 184 SER A C 1
ATOM 1532 O O . SER A 1 184 ? 28.010 1.706 -10.241 1.00 53.41 184 SER A O 1
ATOM 1534 N N . SER A 1 185 ? 27.986 3.885 -10.759 1.00 59.66 185 SER A N 1
ATOM 1535 C CA . SER A 1 185 ? 27.577 4.381 -9.434 1.00 59.66 185 SER A CA 1
ATOM 1536 C C . SER A 1 185 ? 26.669 5.614 -9.519 1.00 59.66 185 SER A C 1
ATOM 1538 O O . SER A 1 185 ? 26.904 6.444 -10.386 1.00 59.66 185 SER A O 1
ATOM 1540 N N . TYR A 1 186 ? 25.717 5.760 -8.583 1.00 61.41 186 TYR A N 1
ATOM 1541 C CA . TYR A 1 186 ? 24.888 6.971 -8.430 1.00 61.41 186 TYR A CA 1
ATOM 1542 C C . TYR A 1 186 ? 25.351 7.869 -7.270 1.00 61.41 186 TYR A C 1
ATOM 1544 O O . TYR A 1 186 ? 25.538 7.376 -6.148 1.00 61.41 186 TYR A O 1
ATOM 1552 N N . THR A 1 187 ? 25.445 9.175 -7.522 1.00 64.94 187 THR A N 1
ATOM 1553 C CA . THR A 1 187 ? 25.495 10.274 -6.543 1.00 64.94 187 THR A CA 1
ATOM 1554 C C . THR A 1 187 ? 24.093 10.860 -6.298 1.00 64.94 187 THR A C 1
ATOM 1556 O O . THR A 1 187 ? 23.103 10.385 -6.852 1.00 64.94 187 THR A O 1
ATOM 1559 N N . ILE A 1 188 ? 23.965 11.876 -5.432 1.00 58.62 188 ILE A N 1
ATOM 1560 C CA . ILE A 1 188 ? 22.689 12.586 -5.196 1.00 58.62 188 ILE A CA 1
ATOM 1561 C C . ILE A 1 188 ? 22.226 13.325 -6.457 1.00 58.62 188 ILE A C 1
ATOM 1563 O O . ILE A 1 188 ? 21.028 13.373 -6.741 1.00 58.62 188 ILE A O 1
ATOM 1567 N N . GLU A 1 189 ? 23.165 13.892 -7.207 1.00 64.81 189 GLU A N 1
ATOM 1568 C CA . GLU A 1 189 ? 22.917 14.630 -8.443 1.00 64.81 189 GLU A CA 1
ATOM 1569 C C . GLU A 1 189 ? 22.328 13.710 -9.516 1.00 64.81 189 GLU A C 1
ATOM 1571 O O . GLU A 1 189 ? 21.317 14.063 -10.125 1.00 64.81 189 GLU A O 1
ATOM 1576 N N . ASP A 1 190 ? 22.854 12.488 -9.643 1.00 66.88 190 ASP A N 1
ATOM 1577 C CA . ASP A 1 190 ? 22.333 11.486 -10.581 1.00 66.88 190 ASP A CA 1
ATOM 1578 C C . ASP A 1 190 ? 20.857 11.127 -10.287 1.00 66.88 190 ASP A C 1
ATOM 1580 O O . ASP A 1 190 ? 20.077 10.828 -11.192 1.00 66.88 190 ASP A O 1
ATOM 1584 N N . TRP A 1 191 ? 20.409 11.209 -9.026 1.00 64.31 191 TRP A N 1
ATOM 1585 C CA . TRP A 1 191 ? 19.001 10.969 -8.670 1.00 64.31 191 TRP A CA 1
ATOM 1586 C C . TRP A 1 191 ? 18.064 12.082 -9.109 1.00 64.31 191 TRP A C 1
ATOM 1588 O O . TRP A 1 191 ? 16.935 11.813 -9.520 1.00 64.31 191 TRP A O 1
ATOM 1598 N N . VAL A 1 192 ? 18.522 13.331 -9.037 1.00 67.38 192 VAL A N 1
ATOM 1599 C CA . VAL A 1 192 ? 17.768 14.461 -9.593 1.00 67.38 192 VAL A CA 1
ATOM 1600 C C . VAL A 1 192 ? 17.578 14.259 -11.097 1.00 67.38 192 VAL A C 1
ATOM 1602 O O . VAL A 1 192 ? 16.545 14.632 -11.649 1.00 67.38 192 VAL A O 1
ATOM 1605 N N . GLU A 1 193 ? 18.543 13.633 -11.764 1.00 71.38 193 GLU A N 1
ATOM 1606 C CA . GLU A 1 193 ? 18.470 13.314 -13.185 1.00 71.38 193 GLU A CA 1
ATOM 1607 C C . GLU A 1 193 ? 17.514 12.149 -13.481 1.00 71.38 193 GLU A C 1
ATOM 1609 O O . GLU A 1 193 ? 16.685 12.277 -14.382 1.00 71.38 193 GLU A O 1
ATOM 1614 N N . VAL A 1 194 ? 17.516 11.075 -12.681 1.00 72.44 194 VAL A N 1
ATOM 1615 C CA . VAL A 1 194 ? 16.497 10.008 -12.773 1.00 72.44 194 VAL A CA 1
ATOM 1616 C C . VAL A 1 194 ? 15.086 10.574 -12.571 1.00 72.44 194 VAL A C 1
ATOM 1618 O O . VAL A 1 194 ? 14.176 10.238 -13.329 1.00 72.44 194 VAL A O 1
ATOM 1621 N N . ASP A 1 195 ? 14.895 11.484 -11.613 1.00 73.81 195 ASP A N 1
ATOM 1622 C CA . ASP A 1 195 ? 13.612 12.163 -11.388 1.00 73.81 195 ASP A CA 1
ATOM 1623 C C . ASP A 1 195 ? 13.190 13.028 -12.576 1.00 73.81 195 ASP A C 1
ATOM 1625 O O . ASP A 1 195 ? 12.019 13.011 -12.965 1.00 73.81 195 ASP A O 1
ATOM 1629 N N . LYS A 1 196 ? 14.135 13.748 -13.194 1.00 76.56 196 LYS A N 1
ATOM 1630 C CA . LYS A 1 196 ? 13.881 14.493 -14.435 1.00 76.56 196 LYS A CA 1
ATOM 1631 C C . LYS A 1 196 ? 13.469 13.551 -15.560 1.00 76.56 196 LYS A C 1
ATOM 1633 O O . LYS A 1 196 ? 12.491 13.842 -16.242 1.00 76.56 196 LYS A O 1
ATOM 1638 N N . ILE A 1 197 ? 14.156 12.420 -15.734 1.00 75.56 197 ILE A N 1
ATOM 1639 C CA . ILE A 1 197 ? 13.831 11.418 -16.758 1.00 75.56 197 ILE A CA 1
ATOM 1640 C C . ILE A 1 197 ? 12.432 10.861 -16.522 1.00 75.56 197 ILE A C 1
ATOM 1642 O O . ILE A 1 197 ? 11.603 10.921 -17.424 1.00 75.56 197 ILE A O 1
ATOM 1646 N N . ILE A 1 198 ? 12.126 10.397 -15.310 1.00 76.25 198 ILE A N 1
ATOM 1647 C CA . ILE A 1 198 ? 10.784 9.931 -14.943 1.00 76.25 198 ILE A CA 1
ATOM 1648 C C . ILE A 1 198 ? 9.748 11.031 -15.213 1.00 76.25 198 ILE A C 1
ATOM 1650 O O . ILE A 1 198 ? 8.701 10.772 -15.807 1.00 76.25 198 ILE A O 1
ATOM 1654 N N . GLY A 1 199 ? 10.044 12.280 -14.849 1.00 78.81 199 GLY A N 1
ATOM 1655 C CA . GLY A 1 199 ? 9.213 13.443 -15.157 1.00 78.81 199 GLY A CA 1
ATOM 1656 C C . GLY A 1 199 ? 8.979 13.633 -16.659 1.00 78.81 199 GLY A C 1
ATOM 1657 O O . GLY A 1 199 ? 7.849 13.881 -17.078 1.00 78.81 199 GLY A O 1
ATOM 1658 N N . CYS A 1 200 ? 10.008 13.453 -17.488 1.00 77.44 200 CYS A N 1
ATOM 1659 C CA . CYS A 1 200 ? 9.894 13.520 -18.945 1.00 77.44 200 CYS A CA 1
ATOM 1660 C C . CYS A 1 200 ? 9.051 12.376 -19.500 1.00 77.44 200 CYS A C 1
ATOM 1662 O O . CYS A 1 200 ? 8.166 12.597 -20.330 1.00 77.44 200 CYS A O 1
ATOM 1664 N N . LEU A 1 201 ? 9.325 11.150 -19.050 1.00 77.81 201 LEU A N 1
ATOM 1665 C CA . LEU A 1 201 ? 8.618 9.943 -19.465 1.00 77.81 201 LEU A CA 1
ATOM 1666 C C . LEU A 1 201 ? 7.126 10.072 -19.149 1.00 77.81 201 LEU A C 1
ATOM 1668 O O . LEU A 1 201 ? 6.296 9.821 -20.013 1.00 77.81 201 LEU A O 1
ATOM 1672 N N . THR A 1 202 ? 6.797 10.589 -17.969 1.00 76.38 202 THR A N 1
ATOM 1673 C CA . THR A 1 202 ? 5.419 10.635 -17.460 1.00 76.38 202 THR A CA 1
ATOM 1674 C C . THR A 1 202 ? 4.580 11.789 -17.972 1.00 76.38 202 THR A C 1
ATOM 1676 O O . THR A 1 202 ? 3.370 11.641 -18.092 1.00 76.38 202 THR A O 1
ATOM 1679 N N . ASN A 1 203 ? 5.201 12.923 -18.293 1.00 79.31 203 ASN A N 1
ATOM 1680 C CA . ASN A 1 203 ? 4.494 14.102 -18.799 1.00 79.31 203 ASN A CA 1
ATOM 1681 C C . ASN A 1 203 ? 4.586 14.235 -20.326 1.00 79.31 203 ASN A C 1
ATOM 1683 O O . ASN A 1 203 ? 4.368 15.318 -20.863 1.00 79.31 203 ASN A O 1
ATOM 1687 N N . SER A 1 204 ? 4.974 13.161 -21.026 1.00 73.19 204 SER A N 1
ATOM 1688 C CA . SER A 1 204 ? 5.194 13.158 -22.480 1.00 73.19 204 SER A CA 1
ATOM 1689 C C . SER A 1 204 ? 6.145 14.265 -22.962 1.00 73.19 204 SER A C 1
ATOM 1691 O O . SER A 1 204 ? 6.111 14.659 -24.125 1.00 73.19 204 SER A O 1
ATOM 1693 N N . ILE A 1 205 ? 7.043 14.739 -22.092 1.00 78.31 205 ILE A N 1
ATOM 1694 C CA . ILE A 1 205 ? 8.038 15.744 -22.463 1.00 78.31 205 ILE A CA 1
ATOM 1695 C C . ILE A 1 205 ? 9.176 15.039 -23.199 1.00 78.31 205 ILE A C 1
ATOM 1697 O O . ILE A 1 205 ? 9.562 13.910 -22.866 1.00 78.31 205 ILE A O 1
ATOM 1701 N N . LYS A 1 206 ? 9.689 15.694 -24.238 1.00 73.12 206 LYS A N 1
ATOM 1702 C CA . LYS A 1 206 ? 10.825 15.203 -25.012 1.00 73.12 206 LYS A CA 1
ATOM 1703 C C . LYS A 1 206 ? 12.069 15.242 -24.122 1.00 73.12 206 LYS A C 1
ATOM 1705 O O . LYS A 1 206 ? 12.373 16.278 -23.533 1.00 73.12 206 LYS A O 1
ATOM 1710 N N . LEU A 1 207 ? 12.770 14.113 -24.017 1.00 71.12 207 LEU A N 1
ATOM 1711 C CA . LEU A 1 207 ? 13.995 13.984 -23.211 1.00 71.12 207 LEU A CA 1
ATOM 1712 C C . LEU A 1 207 ? 15.064 15.008 -23.630 1.00 71.12 207 LEU A C 1
ATOM 1714 O O . LEU A 1 207 ? 15.781 15.531 -22.782 1.00 71.12 207 LEU A O 1
ATOM 1718 N N . GLU A 1 208 ? 15.090 15.359 -24.917 1.00 69.50 208 GLU A N 1
ATOM 1719 C CA . GLU A 1 208 ? 15.977 16.366 -25.517 1.00 69.50 208 GLU A CA 1
ATOM 1720 C C . GLU A 1 208 ? 15.845 17.772 -24.917 1.00 69.50 208 GLU A C 1
ATOM 1722 O O . GLU A 1 208 ? 16.786 18.556 -24.963 1.00 69.50 208 GLU A O 1
ATOM 1727 N N . ASN A 1 209 ? 14.703 18.095 -24.302 1.00 72.56 209 ASN A N 1
ATOM 1728 C CA . ASN A 1 209 ? 14.506 19.394 -23.658 1.00 72.56 209 ASN A CA 1
ATOM 1729 C C . ASN A 1 209 ? 15.316 19.535 -22.361 1.00 72.56 209 ASN A C 1
ATOM 1731 O O . ASN A 1 209 ? 15.493 20.645 -21.865 1.00 72.56 209 ASN A O 1
ATOM 1735 N N . PHE A 1 210 ? 15.769 18.419 -21.791 1.00 67.81 210 PHE A N 1
ATOM 1736 C CA . PHE A 1 210 ? 16.511 18.385 -20.531 1.00 67.81 210 PHE A CA 1
ATOM 1737 C C . PHE A 1 210 ? 17.915 17.810 -20.685 1.00 67.81 210 PHE A C 1
ATOM 1739 O O . PHE A 1 210 ? 18.726 17.961 -19.773 1.00 67.81 210 PHE A O 1
ATOM 1746 N N . LEU A 1 211 ? 18.192 17.158 -21.815 1.00 65.25 211 LEU A N 1
ATOM 1747 C CA . LEU A 1 211 ? 19.444 16.477 -22.101 1.00 65.25 211 LEU A CA 1
ATOM 1748 C C . LEU A 1 211 ? 19.957 16.946 -23.469 1.00 65.25 211 LEU A C 1
ATOM 1750 O O . LEU A 1 211 ? 19.232 16.800 -24.454 1.00 65.25 211 LEU A O 1
ATOM 1754 N N . PRO A 1 212 ? 21.174 17.510 -23.560 1.00 59.00 212 PRO A N 1
ATOM 1755 C CA . PRO A 1 212 ? 21.723 17.956 -24.833 1.00 59.00 212 PRO A CA 1
ATOM 1756 C C . PRO A 1 212 ? 21.877 16.760 -25.781 1.00 59.00 212 PRO A C 1
ATOM 1758 O O . PRO A 1 212 ? 22.597 15.808 -25.481 1.00 59.00 212 PRO A O 1
ATOM 1761 N N . LEU A 1 213 ? 21.185 16.800 -26.922 1.00 54.56 213 LEU A N 1
ATOM 1762 C CA . LEU A 1 213 ? 21.378 15.834 -28.000 1.00 54.56 213 LEU A CA 1
ATOM 1763 C C . LEU A 1 213 ? 22.594 16.242 -28.834 1.00 54.56 213 LEU A C 1
ATOM 1765 O O . LEU A 1 213 ? 22.632 17.345 -29.377 1.00 54.56 213 LEU A O 1
ATOM 1769 N N . GLU A 1 214 ? 23.545 15.329 -29.013 1.00 55.09 214 GLU A N 1
ATOM 1770 C CA . GLU A 1 214 ? 24.429 15.384 -30.175 1.00 55.09 214 GLU A CA 1
ATOM 1771 C C . GLU A 1 214 ? 23.703 14.721 -31.349 1.00 55.09 214 GLU A C 1
ATOM 1773 O O . GLU A 1 214 ? 23.238 13.586 -31.264 1.00 55.09 214 GLU A O 1
ATOM 1778 N N . THR A 1 215 ? 23.556 15.452 -32.451 1.00 51.28 215 THR A N 1
ATOM 1779 C CA . THR A 1 215 ? 22.660 15.117 -33.570 1.00 51.28 215 THR A CA 1
ATOM 1780 C C . THR A 1 215 ? 23.139 13.965 -34.462 1.00 51.28 215 THR A C 1
ATOM 1782 O O . THR A 1 215 ? 22.531 13.721 -35.499 1.00 51.28 215 THR A O 1
ATOM 1785 N N . ASN A 1 216 ? 24.204 13.249 -34.085 1.00 55.00 216 ASN A N 1
ATOM 1786 C CA . ASN A 1 216 ? 24.906 12.313 -34.972 1.00 55.00 216 ASN A CA 1
ATOM 1787 C C . ASN A 1 216 ? 24.914 10.843 -34.507 1.00 55.00 216 ASN A C 1
ATOM 1789 O O . ASN A 1 216 ? 25.601 10.022 -35.114 1.00 55.00 216 ASN A O 1
ATOM 1793 N N . GLU A 1 217 ? 24.167 10.463 -33.466 1.00 56.00 217 GLU A N 1
ATOM 1794 C CA . GLU A 1 217 ? 24.129 9.058 -33.033 1.00 56.00 217 GLU A CA 1
ATOM 1795 C C . GLU A 1 217 ? 23.122 8.226 -33.850 1.00 56.00 217 GLU A C 1
ATOM 1797 O O . GLU A 1 217 ? 21.919 8.253 -33.602 1.00 56.00 217 GLU A O 1
ATOM 1802 N N . ASN A 1 218 ? 23.627 7.401 -34.777 1.00 58.94 218 ASN A N 1
ATOM 1803 C CA . ASN A 1 218 ? 22.848 6.389 -35.517 1.00 58.94 218 ASN A CA 1
ATOM 1804 C C . ASN A 1 218 ? 22.317 5.231 -34.638 1.00 58.94 218 ASN A C 1
ATOM 1806 O O . ASN A 1 218 ? 21.619 4.350 -35.136 1.00 58.94 218 ASN A O 1
ATOM 1810 N N . ASN A 1 219 ? 22.625 5.219 -33.338 1.00 66.19 219 ASN A N 1
ATOM 1811 C CA . ASN A 1 219 ? 22.243 4.160 -32.405 1.00 66.19 219 ASN A CA 1
ATOM 1812 C C . ASN A 1 219 ? 21.126 4.639 -31.474 1.00 66.19 219 ASN A C 1
ATOM 1814 O O . ASN A 1 219 ? 21.343 4.925 -30.299 1.00 66.19 219 ASN A O 1
ATOM 1818 N N . SER A 1 220 ? 19.905 4.728 -31.998 1.00 67.38 220 SER A N 1
ATOM 1819 C CA . SER A 1 220 ? 18.729 4.969 -31.164 1.00 67.38 220 SER A CA 1
ATOM 1820 C C . SER A 1 220 ? 18.359 3.702 -30.390 1.00 67.38 220 SER A C 1
ATOM 1822 O O . SER A 1 220 ? 18.236 2.628 -30.985 1.00 67.38 220 SER A O 1
ATOM 1824 N N . LYS A 1 221 ? 18.114 3.823 -29.089 1.00 76.31 221 LYS A N 1
ATOM 1825 C CA . LYS A 1 221 ? 17.652 2.726 -28.233 1.00 76.31 221 LYS A CA 1
ATOM 1826 C C . LYS A 1 221 ? 16.285 3.046 -27.637 1.00 76.31 221 LYS A C 1
ATOM 1828 O O . LYS A 1 221 ? 15.831 4.190 -27.659 1.00 76.31 221 LYS A O 1
ATOM 1833 N N . LYS A 1 222 ? 15.599 2.019 -27.134 1.00 81.00 222 LYS A N 1
ATOM 1834 C CA . LYS A 1 222 ? 14.265 2.161 -26.537 1.00 81.00 222 LYS A CA 1
ATOM 1835 C C . LYS A 1 222 ? 14.371 2.171 -25.017 1.00 81.00 222 LYS A C 1
ATOM 1837 O O . LYS A 1 222 ? 15.098 1.368 -24.443 1.00 81.00 222 LYS A O 1
ATOM 1842 N N . ILE A 1 223 ? 13.602 3.032 -24.368 1.00 82.81 223 ILE A N 1
ATOM 1843 C CA . ILE A 1 223 ? 13.339 2.998 -22.932 1.00 82.81 223 ILE A CA 1
ATOM 1844 C C . ILE A 1 223 ? 11.850 2.771 -22.749 1.00 82.81 223 ILE A C 1
ATOM 1846 O O . ILE A 1 223 ? 11.032 3.562 -23.216 1.00 82.81 223 ILE A O 1
ATOM 1850 N N . SER A 1 224 ? 11.516 1.713 -22.029 1.00 85.88 224 SER A N 1
ATOM 1851 C CA . SER A 1 224 ? 10.155 1.411 -21.621 1.00 85.88 224 SER A CA 1
ATOM 1852 C C . SER A 1 224 ? 9.953 1.848 -20.180 1.00 85.88 224 SER A C 1
ATOM 1854 O O . SER A 1 224 ? 10.828 1.678 -19.327 1.00 85.88 224 SER A O 1
ATOM 1856 N N . TYR A 1 225 ? 8.777 2.384 -19.899 1.00 89.31 225 TYR A N 1
ATOM 1857 C CA . TYR A 1 225 ? 8.404 2.883 -18.590 1.00 89.31 225 TYR A CA 1
ATOM 1858 C C . TYR A 1 225 ? 7.029 2.380 -18.155 1.00 89.31 225 TYR A C 1
ATOM 1860 O O . TYR A 1 225 ? 6.093 2.338 -18.954 1.00 89.31 225 TYR A O 1
ATOM 1868 N N . LEU A 1 226 ? 6.907 2.044 -16.872 1.00 91.38 226 LEU A N 1
ATOM 1869 C CA . LEU A 1 226 ? 5.663 1.672 -16.213 1.00 91.38 226 LEU A CA 1
ATOM 1870 C C . LEU A 1 226 ? 5.547 2.404 -14.872 1.00 91.38 226 LEU A C 1
ATOM 1872 O O . LEU A 1 226 ? 6.373 2.218 -13.982 1.00 91.38 226 LEU A O 1
ATOM 1876 N N . ARG A 1 227 ? 4.482 3.187 -14.718 1.00 92.12 227 ARG A N 1
ATOM 1877 C CA . ARG A 1 227 ? 4.030 3.808 -13.474 1.00 92.12 227 ARG A CA 1
ATOM 1878 C C . ARG A 1 227 ? 2.836 3.068 -12.927 1.00 92.12 227 ARG A C 1
ATOM 1880 O O . ARG A 1 227 ? 1.858 2.871 -13.649 1.00 92.12 227 ARG A O 1
ATOM 1887 N N . VAL A 1 228 ? 2.838 2.802 -11.630 1.00 92.88 228 VAL A N 1
ATOM 1888 C CA . VAL A 1 228 ? 1.633 2.381 -10.922 1.00 92.88 228 VAL A CA 1
ATOM 1889 C C . VAL A 1 228 ? 1.419 3.224 -9.677 1.00 92.88 228 VAL A C 1
ATOM 1891 O O . VAL A 1 228 ? 2.293 3.321 -8.824 1.00 92.88 228 VAL A O 1
ATOM 1894 N N . LYS A 1 229 ? 0.239 3.837 -9.573 1.00 92.19 229 LYS A N 1
ATOM 1895 C CA . LYS A 1 229 ? -0.186 4.716 -8.477 1.00 92.19 229 LYS A CA 1
ATOM 1896 C C . LYS A 1 229 ? -1.412 4.140 -7.775 1.00 92.19 229 LYS A C 1
ATOM 1898 O O . LYS A 1 229 ? -2.430 3.887 -8.418 1.00 92.19 229 LYS A O 1
ATOM 1903 N N . GLY A 1 230 ? -1.352 3.997 -6.454 1.00 92.62 230 GLY A N 1
ATOM 1904 C CA . GLY A 1 230 ? -2.488 3.534 -5.654 1.00 92.62 230 GLY A CA 1
ATOM 1905 C C . GLY A 1 230 ? -2.091 3.035 -4.268 1.00 92.62 230 GLY A C 1
ATOM 1906 O O . GLY A 1 230 ? -1.278 3.667 -3.590 1.00 92.62 230 GLY A O 1
ATOM 1907 N N . PHE A 1 231 ? -2.689 1.927 -3.823 1.00 92.38 231 PHE A N 1
ATOM 1908 C CA . PHE A 1 231 ? -2.316 1.252 -2.576 1.00 92.38 231 PHE A CA 1
ATOM 1909 C C . PHE A 1 231 ? -1.580 -0.045 -2.911 1.00 92.38 231 PHE A C 1
ATOM 1911 O O . PHE A 1 231 ? -2.196 -1.035 -3.302 1.00 92.38 231 PHE A O 1
ATOM 1918 N N . ILE A 1 232 ? -0.250 -0.007 -2.802 1.00 91.06 232 ILE A N 1
ATOM 1919 C CA . ILE A 1 232 ? 0.637 -1.074 -3.274 1.00 91.06 232 ILE A CA 1
ATOM 1920 C C . ILE A 1 232 ? 1.366 -1.679 -2.067 1.00 91.06 232 ILE A C 1
ATOM 1922 O O . ILE A 1 232 ? 2.239 -1.024 -1.492 1.00 91.06 232 ILE A O 1
ATOM 1926 N N . PRO A 1 233 ? 1.031 -2.915 -1.663 1.00 87.00 233 PRO A N 1
ATOM 1927 C CA . PRO A 1 233 ? 1.731 -3.603 -0.587 1.00 87.00 233 PRO A CA 1
ATOM 1928 C C . PRO A 1 233 ? 3.183 -3.904 -0.955 1.00 87.00 233 PRO A C 1
ATOM 1930 O O . PRO A 1 233 ? 3.504 -4.242 -2.095 1.00 87.00 233 PRO A O 1
ATOM 1933 N N . ASN A 1 234 ? 4.061 -3.893 0.045 1.00 81.88 234 ASN A N 1
ATOM 1934 C CA . ASN A 1 234 ? 5.476 -4.237 -0.119 1.00 81.88 234 ASN A CA 1
ATOM 1935 C C . ASN A 1 234 ? 5.699 -5.649 -0.693 1.00 81.88 234 ASN A C 1
ATOM 1937 O O . ASN A 1 234 ? 6.632 -5.859 -1.465 1.00 81.88 234 ASN A O 1
ATOM 1941 N N . LYS A 1 235 ? 4.832 -6.608 -0.350 1.00 84.19 235 LYS A N 1
ATOM 1942 C CA . LYS A 1 235 ? 4.877 -7.979 -0.873 1.00 84.19 235 LYS A CA 1
ATOM 1943 C C . LYS A 1 235 ? 4.642 -8.034 -2.385 1.00 84.19 235 LYS A C 1
ATOM 1945 O O . LYS A 1 235 ? 5.242 -8.854 -3.066 1.00 84.19 235 LYS A O 1
ATOM 1950 N N . LEU A 1 236 ? 3.835 -7.124 -2.932 1.00 87.44 236 LEU A N 1
ATOM 1951 C CA . LEU A 1 236 ? 3.630 -7.051 -4.377 1.00 87.44 236 LEU A CA 1
ATOM 1952 C C . LEU A 1 236 ? 4.899 -6.575 -5.089 1.00 87.44 236 LEU A C 1
ATOM 1954 O O . LEU A 1 236 ? 5.294 -7.137 -6.106 1.00 87.44 236 LEU A O 1
ATOM 1958 N N . VAL A 1 237 ? 5.585 -5.586 -4.509 1.00 85.38 237 VAL A N 1
ATOM 1959 C CA . VAL A 1 237 ? 6.883 -5.122 -5.013 1.00 85.38 237 VAL A CA 1
ATOM 1960 C C . VAL A 1 237 ? 7.905 -6.262 -4.990 1.00 85.38 237 VAL A C 1
ATOM 1962 O O . VAL A 1 237 ? 8.619 -6.453 -5.969 1.00 85.38 237 VAL A O 1
ATOM 1965 N N . SER A 1 238 ? 7.963 -7.064 -3.921 1.00 82.94 238 SER A N 1
ATOM 1966 C CA . SER A 1 238 ? 8.905 -8.190 -3.861 1.00 82.94 238 SER A CA 1
ATOM 1967 C C . SER A 1 238 ? 8.594 -9.290 -4.882 1.00 82.94 238 SER A C 1
ATOM 1969 O O . SER A 1 238 ? 9.529 -9.841 -5.461 1.00 82.94 238 SER A O 1
ATOM 1971 N N . VAL A 1 239 ? 7.314 -9.564 -5.159 1.00 87.19 239 VAL A N 1
ATOM 1972 C CA . VAL A 1 239 ? 6.878 -10.466 -6.241 1.00 87.19 239 VAL A CA 1
ATOM 1973 C C . VAL A 1 239 ? 7.328 -9.939 -7.604 1.00 87.19 239 VAL A C 1
ATOM 1975 O O . VAL A 1 239 ? 7.964 -10.674 -8.352 1.00 87.19 239 VAL A O 1
ATOM 1978 N N . ILE A 1 240 ? 7.103 -8.654 -7.904 1.00 87.69 240 ILE A N 1
ATOM 1979 C CA . ILE A 1 240 ? 7.561 -8.026 -9.158 1.00 87.69 240 ILE A CA 1
ATOM 1980 C C . ILE A 1 240 ? 9.073 -8.210 -9.333 1.00 87.69 240 ILE A C 1
ATOM 1982 O O . ILE A 1 240 ? 9.538 -8.655 -10.382 1.00 87.69 240 ILE A O 1
ATOM 1986 N N . MET A 1 241 ? 9.839 -7.912 -8.284 1.00 83.19 241 MET A N 1
ATOM 1987 C CA . MET A 1 241 ? 11.296 -8.032 -8.295 1.00 83.19 241 MET A CA 1
ATOM 1988 C C . MET A 1 241 ? 11.756 -9.468 -8.561 1.00 83.19 241 MET A C 1
ATOM 1990 O O . MET A 1 241 ? 12.619 -9.699 -9.408 1.00 83.19 241 MET A O 1
ATOM 1994 N N . ARG A 1 242 ? 11.193 -10.430 -7.824 1.00 84.50 242 ARG A N 1
ATOM 1995 C CA . ARG A 1 242 ? 11.630 -11.829 -7.831 1.00 84.50 242 ARG A CA 1
ATOM 1996 C C . ARG A 1 242 ? 11.171 -12.586 -9.073 1.00 84.50 242 ARG A C 1
ATOM 1998 O O . ARG A 1 242 ? 11.970 -13.330 -9.629 1.00 84.50 242 ARG A O 1
ATOM 2005 N N . ASP A 1 243 ? 9.920 -12.402 -9.485 1.00 86.94 243 ASP A N 1
ATOM 2006 C CA . ASP A 1 243 ? 9.251 -13.298 -10.437 1.00 86.94 243 ASP A CA 1
ATOM 2007 C C . ASP A 1 243 ? 9.206 -12.725 -11.858 1.00 86.94 243 ASP A C 1
ATOM 2009 O O . ASP A 1 243 ? 9.044 -13.470 -12.821 1.00 86.94 243 ASP A O 1
ATOM 2013 N N . HIS A 1 244 ? 9.404 -11.412 -12.010 1.00 87.69 244 HIS A N 1
ATOM 2014 C CA . HIS A 1 244 ? 9.386 -10.754 -13.316 1.00 87.69 244 HIS A CA 1
ATOM 2015 C C . HIS A 1 244 ? 10.746 -10.141 -13.641 1.00 87.69 244 HIS A C 1
ATOM 2017 O O . HIS A 1 244 ? 11.391 -10.513 -14.621 1.00 87.69 244 HIS A O 1
ATOM 2023 N N . ILE A 1 245 ? 11.216 -9.231 -12.795 1.00 83.69 245 ILE A N 1
ATOM 2024 C CA . ILE A 1 245 ? 12.388 -8.414 -13.108 1.00 83.69 245 ILE A CA 1
ATOM 2025 C C . ILE A 1 245 ? 13.657 -9.267 -13.123 1.00 83.69 245 ILE A C 1
ATOM 2027 O O . ILE A 1 245 ? 14.375 -9.269 -14.120 1.00 83.69 245 ILE A O 1
ATOM 2031 N N . LYS A 1 246 ? 13.900 -10.063 -12.077 1.00 81.25 246 LYS A N 1
ATOM 2032 C CA . LYS A 1 246 ? 15.078 -10.935 -12.010 1.00 81.25 246 LYS A CA 1
ATOM 2033 C C . LYS A 1 246 ? 15.166 -11.935 -13.184 1.00 81.25 246 LYS A C 1
ATOM 2035 O O . LYS A 1 246 ? 16.205 -11.945 -13.834 1.00 81.25 246 LYS A O 1
ATOM 2040 N N . PRO A 1 247 ? 14.115 -12.701 -13.544 1.00 83.94 247 PRO A N 1
ATOM 2041 C CA . PRO A 1 247 ? 14.181 -13.613 -14.687 1.00 83.94 247 PRO A CA 1
ATOM 2042 C C . PRO A 1 247 ? 14.439 -12.930 -16.031 1.00 83.94 247 PRO A C 1
ATOM 2044 O O . PRO A 1 247 ? 15.079 -13.522 -16.897 1.00 83.94 247 PRO A O 1
ATOM 2047 N N . LEU A 1 248 ? 13.934 -11.707 -16.232 1.00 79.62 248 LEU A N 1
ATOM 2048 C CA . LEU A 1 248 ? 14.230 -10.935 -17.441 1.00 79.62 248 LEU A CA 1
ATOM 2049 C C . LEU A 1 248 ? 15.731 -10.672 -17.555 1.00 79.62 248 LEU A C 1
ATOM 2051 O O . LEU A 1 248 ? 16.326 -10.890 -18.605 1.00 79.62 248 LEU A O 1
ATOM 2055 N N . ILE A 1 249 ? 16.326 -10.241 -16.449 1.00 74.12 249 ILE A N 1
ATOM 2056 C CA . ILE A 1 249 ? 17.749 -9.936 -16.370 1.00 74.12 249 ILE A CA 1
ATOM 2057 C C . ILE A 1 249 ? 18.574 -11.212 -16.561 1.00 74.12 249 ILE A C 1
ATOM 2059 O O . ILE A 1 249 ? 19.505 -11.207 -17.361 1.00 74.12 249 ILE A O 1
ATOM 2063 N N . ASP A 1 250 ? 18.220 -12.310 -15.889 1.00 77.62 250 ASP A N 1
ATOM 2064 C CA . ASP A 1 250 ? 18.948 -13.581 -15.993 1.00 77.62 250 ASP A CA 1
ATOM 2065 C C . ASP A 1 250 ? 19.014 -14.081 -17.452 1.00 77.62 250 ASP A C 1
ATOM 2067 O O . ASP A 1 250 ? 20.079 -14.495 -17.914 1.00 77.62 250 ASP A O 1
ATOM 2071 N N . ARG A 1 251 ? 17.917 -13.955 -18.218 1.00 78.62 251 ARG A N 1
ATOM 2072 C CA . ARG A 1 251 ? 17.882 -14.312 -19.651 1.00 78.62 251 ARG A CA 1
ATOM 2073 C C . ARG A 1 251 ? 18.750 -13.403 -20.517 1.00 78.62 251 ARG A C 1
ATOM 2075 O O . ARG A 1 251 ? 19.440 -13.894 -21.405 1.00 78.62 251 ARG A O 1
ATOM 2082 N N . GLU A 1 252 ? 18.712 -12.093 -20.281 1.00 73.94 252 GLU A N 1
ATOM 2083 C CA . GLU A 1 252 ? 19.554 -11.132 -21.007 1.00 73.94 252 GLU A CA 1
ATOM 2084 C C . GLU A 1 252 ? 21.046 -11.382 -20.733 1.00 73.94 252 GLU A C 1
ATOM 2086 O O . GLU A 1 252 ? 21.871 -11.310 -21.646 1.00 73.94 252 GLU A O 1
ATOM 2091 N N . MET A 1 253 ? 21.398 -11.740 -19.492 1.00 70.50 253 MET A N 1
ATOM 2092 C CA . MET A 1 253 ? 22.764 -12.123 -19.128 1.00 70.50 253 MET A CA 1
ATOM 2093 C C . MET A 1 253 ? 23.213 -13.401 -19.842 1.00 70.50 253 MET A C 1
ATOM 2095 O O . MET A 1 253 ? 24.324 -13.450 -20.371 1.00 70.50 253 MET A O 1
ATOM 2099 N N . GLU A 1 254 ? 22.362 -14.428 -19.879 1.00 75.88 254 GLU A N 1
ATOM 2100 C CA . GLU A 1 254 ? 22.650 -15.685 -20.573 1.00 75.88 254 GLU A CA 1
ATOM 2101 C C . GLU A 1 254 ? 22.823 -15.475 -22.084 1.00 75.88 254 GLU A C 1
ATOM 2103 O O . GLU A 1 254 ? 23.816 -15.921 -22.659 1.00 75.88 254 GLU A O 1
ATOM 2108 N N . TYR A 1 255 ? 21.921 -14.719 -22.716 1.00 74.50 255 TYR A N 1
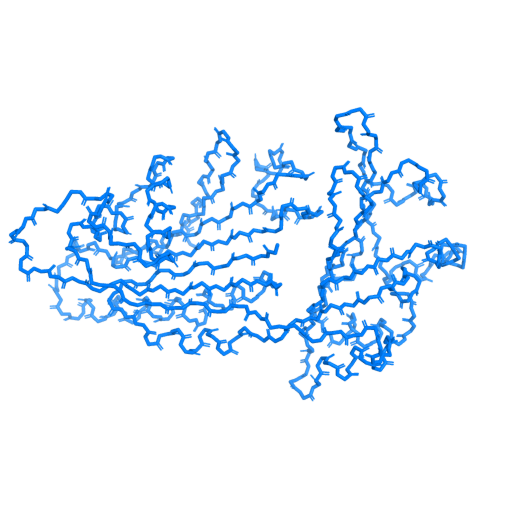ATOM 2109 C CA . TYR A 1 255 ? 21.993 -14.395 -24.141 1.00 74.50 255 TYR A CA 1
ATOM 2110 C C . TYR A 1 255 ? 23.294 -13.665 -24.507 1.00 74.50 255 TYR A C 1
ATOM 2112 O O . TYR A 1 255 ? 23.970 -14.042 -25.465 1.00 74.50 255 TYR A O 1
ATOM 2120 N N . LYS A 1 256 ? 23.693 -12.655 -23.720 1.00 69.31 256 LYS A N 1
ATOM 2121 C CA . LYS A 1 256 ? 24.938 -11.909 -23.966 1.00 69.31 256 LYS A CA 1
ATOM 2122 C C . LYS A 1 256 ? 26.184 -12.777 -23.777 1.00 69.31 256 LYS A C 1
ATOM 2124 O O . LYS A 1 256 ? 27.075 -12.718 -24.620 1.00 69.31 256 LYS A O 1
ATOM 2129 N N . ARG A 1 257 ? 26.222 -13.646 -22.755 1.00 71.19 257 ARG A N 1
ATOM 2130 C CA . ARG A 1 257 ? 27.329 -14.607 -22.553 1.00 71.19 257 ARG A CA 1
ATOM 2131 C C . ARG A 1 257 ? 27.566 -15.501 -23.769 1.00 71.19 257 ARG A C 1
ATOM 2133 O O . ARG A 1 257 ? 28.714 -15.780 -24.089 1.00 71.19 257 ARG A O 1
ATOM 2140 N N . VAL A 1 258 ? 26.498 -15.945 -24.434 1.00 76.25 258 VAL A N 1
ATOM 2141 C CA . VAL A 1 258 ? 26.595 -16.832 -25.606 1.00 76.25 258 VAL A CA 1
ATOM 2142 C C . VAL A 1 258 ? 27.142 -16.105 -26.838 1.00 76.25 258 VAL A C 1
ATOM 2144 O O . VAL A 1 258 ? 27.801 -16.727 -27.667 1.00 76.25 258 VAL A O 1
ATOM 2147 N N . ILE A 1 259 ? 26.870 -14.805 -26.978 1.00 71.75 259 ILE A N 1
ATOM 2148 C CA . ILE A 1 259 ? 27.113 -14.083 -28.234 1.00 71.75 259 ILE A CA 1
ATOM 2149 C C . ILE A 1 259 ? 28.421 -13.303 -28.231 1.00 71.75 259 ILE A C 1
ATOM 2151 O O . ILE A 1 259 ? 29.098 -13.289 -29.257 1.00 71.75 259 ILE A O 1
ATOM 2155 N N . THR A 1 260 ? 28.776 -12.620 -27.140 1.00 63.84 260 THR A N 1
ATOM 2156 C CA . THR A 1 260 ? 29.822 -11.592 -27.238 1.00 63.84 260 THR A CA 1
ATOM 2157 C C . THR A 1 260 ? 31.234 -12.074 -26.925 1.00 63.84 260 THR A C 1
ATOM 2159 O O . THR A 1 260 ? 32.157 -11.404 -27.362 1.00 63.84 260 THR A O 1
ATOM 2162 N N . ASN A 1 261 ? 31.462 -13.207 -26.238 1.00 59.94 261 ASN A N 1
ATOM 2163 C CA . ASN A 1 261 ? 32.803 -13.632 -25.755 1.00 59.94 261 ASN A CA 1
ATOM 2164 C C . ASN A 1 261 ? 33.607 -12.525 -25.023 1.00 59.94 261 ASN A C 1
ATOM 2166 O O . ASN A 1 261 ? 34.795 -12.689 -24.753 1.00 59.94 261 ASN A O 1
ATOM 2170 N N . ASP A 1 262 ? 32.955 -11.411 -24.697 1.00 50.31 262 ASP A N 1
ATOM 2171 C CA . ASP A 1 262 ? 33.563 -10.159 -24.279 1.00 50.31 262 ASP A CA 1
ATOM 2172 C C . ASP A 1 262 ? 33.181 -9.907 -22.822 1.00 50.31 262 ASP A C 1
ATOM 2174 O O . ASP A 1 262 ? 32.000 -9.909 -22.456 1.00 50.31 262 ASP A O 1
ATOM 2178 N N . THR A 1 263 ? 34.195 -9.766 -21.974 1.00 50.41 263 THR A N 1
ATOM 2179 C CA . THR A 1 263 ? 34.064 -9.735 -20.513 1.00 50.41 263 THR A CA 1
ATOM 2180 C C . THR A 1 263 ? 33.747 -8.343 -19.961 1.00 50.41 263 THR A C 1
ATOM 2182 O O . THR A 1 263 ? 33.475 -8.216 -18.770 1.00 50.41 263 THR A O 1
ATOM 2185 N N . GLU A 1 264 ? 33.751 -7.297 -20.797 1.00 47.94 264 GLU A N 1
ATOM 2186 C CA . GLU A 1 264 ? 33.674 -5.891 -20.358 1.00 47.94 264 GLU A CA 1
ATOM 2187 C C . GLU A 1 264 ? 32.361 -5.161 -20.705 1.00 47.94 264 GLU A C 1
ATOM 2189 O O . GLU A 1 264 ? 32.320 -3.932 -20.766 1.00 47.94 264 GLU A O 1
ATOM 2194 N N . HIS A 1 265 ? 31.249 -5.862 -20.937 1.00 49.59 265 HIS A N 1
ATOM 2195 C CA . HIS A 1 265 ? 29.996 -5.177 -21.282 1.00 49.59 265 HIS A CA 1
ATOM 2196 C C . HIS A 1 265 ? 29.196 -4.656 -20.077 1.00 49.59 265 HIS A C 1
ATOM 2198 O O . HIS A 1 265 ? 28.852 -5.381 -19.143 1.00 49.59 265 HIS A O 1
ATOM 2204 N N . GLU A 1 266 ? 28.850 -3.369 -20.161 1.00 50.94 266 GLU A N 1
ATOM 2205 C CA . GLU A 1 266 ? 27.956 -2.636 -19.265 1.00 50.94 266 GLU A CA 1
ATOM 2206 C C . GLU A 1 266 ? 26.503 -3.110 -19.486 1.00 50.94 266 GLU A C 1
ATOM 2208 O O . GLU A 1 266 ? 25.983 -3.091 -20.606 1.00 50.94 266 GLU A O 1
ATOM 2213 N N . PHE A 1 267 ? 25.846 -3.605 -18.434 1.00 53.06 267 PHE A N 1
ATOM 2214 C CA . PHE A 1 267 ? 24.528 -4.240 -18.540 1.00 53.06 267 PHE A CA 1
ATOM 2215 C C . PHE A 1 267 ? 23.377 -3.245 -18.553 1.00 53.06 267 PHE A C 1
ATOM 2217 O O . PHE A 1 267 ? 23.358 -2.304 -17.762 1.00 53.06 267 PHE A O 1
ATOM 2224 N N . ASP A 1 268 ? 22.388 -3.538 -19.402 1.00 65.06 268 ASP A N 1
ATOM 2225 C CA . ASP A 1 268 ? 21.091 -2.870 -19.476 1.00 65.06 268 ASP A CA 1
ATOM 2226 C C . ASP A 1 268 ? 20.408 -2.926 -18.102 1.00 65.06 268 ASP A C 1
ATOM 2228 O O . ASP A 1 268 ? 20.019 -3.995 -17.627 1.00 65.06 268 ASP A O 1
ATOM 2232 N N . ARG A 1 269 ? 20.324 -1.782 -17.418 1.00 70.69 269 ARG A N 1
ATOM 2233 C CA . ARG A 1 269 ? 19.830 -1.736 -16.037 1.00 70.69 269 ARG A CA 1
ATOM 2234 C C . ARG A 1 269 ? 18.343 -1.539 -15.947 1.00 70.69 269 ARG A C 1
ATOM 2236 O O . ARG A 1 269 ? 17.765 -0.738 -16.670 1.00 70.69 269 ARG A O 1
ATOM 2243 N N . VAL A 1 270 ? 17.754 -2.181 -14.948 1.00 78.56 270 VAL A N 1
ATOM 2244 C CA . VAL A 1 270 ? 16.370 -1.944 -14.559 1.00 78.56 270 VAL A CA 1
ATOM 2245 C C . VAL A 1 270 ? 16.350 -1.026 -13.342 1.00 78.56 270 VAL A C 1
ATOM 2247 O O . VAL A 1 270 ? 16.953 -1.335 -12.309 1.00 78.56 270 VAL A O 1
ATOM 2250 N N . VAL A 1 271 ? 15.642 0.096 -13.459 1.00 80.75 271 VAL A N 1
ATOM 2251 C CA . VAL A 1 271 ? 15.434 1.036 -12.350 1.00 80.75 271 VAL A CA 1
ATOM 2252 C C . VAL A 1 271 ? 14.040 0.818 -11.789 1.00 80.75 271 VAL A C 1
ATOM 2254 O O . VAL A 1 271 ? 13.062 0.858 -12.534 1.00 80.75 271 VAL A O 1
ATOM 2257 N N . ILE A 1 272 ? 13.945 0.594 -10.477 1.00 82.94 272 ILE A N 1
ATOM 2258 C CA . ILE A 1 272 ? 12.666 0.454 -9.776 1.00 82.94 272 ILE A CA 1
ATOM 2259 C C . ILE A 1 272 ? 12.629 1.436 -8.628 1.00 82.94 272 ILE A C 1
ATOM 2261 O O . ILE A 1 272 ? 13.391 1.329 -7.671 1.00 82.94 272 ILE A O 1
ATOM 2265 N N . LYS A 1 273 ? 11.712 2.388 -8.703 1.00 83.56 273 LYS A N 1
ATOM 2266 C CA . LYS A 1 273 ? 11.552 3.435 -7.708 1.00 83.56 273 LYS A CA 1
ATOM 2267 C C . LYS A 1 273 ? 10.219 3.261 -7.002 1.00 83.56 273 LYS A C 1
ATOM 2269 O O . LYS A 1 273 ? 9.174 3.204 -7.638 1.00 83.56 273 LYS A O 1
ATOM 2274 N N . VAL A 1 274 ? 10.262 3.162 -5.677 1.00 83.06 274 VAL A N 1
ATOM 2275 C CA . VAL A 1 274 ? 9.087 2.988 -4.823 1.00 83.06 274 VAL A CA 1
ATOM 2276 C C . VAL A 1 274 ? 8.942 4.204 -3.922 1.00 83.06 274 VAL A C 1
ATOM 2278 O O . VAL A 1 274 ? 9.798 4.516 -3.094 1.00 83.06 274 VAL A O 1
ATOM 2281 N N . HIS A 1 275 ? 7.817 4.879 -4.079 1.00 83.12 275 HIS A N 1
ATOM 2282 C CA . HIS A 1 275 ? 7.377 6.008 -3.282 1.00 83.12 275 HIS A CA 1
ATOM 2283 C C . HIS A 1 275 ? 6.357 5.519 -2.259 1.00 83.12 275 HIS A C 1
ATOM 2285 O O . HIS A 1 275 ? 5.261 5.092 -2.628 1.00 83.12 275 HIS A O 1
ATOM 2291 N N . GLY A 1 276 ? 6.707 5.568 -0.974 1.00 78.62 276 GLY A N 1
ATOM 2292 C CA . GLY A 1 276 ? 5.796 5.221 0.113 1.00 78.62 276 GLY A CA 1
ATOM 2293 C C . GLY A 1 276 ? 4.719 6.282 0.361 1.00 78.62 276 GLY A C 1
ATOM 2294 O O . GLY A 1 276 ? 4.668 7.328 -0.284 1.00 78.62 276 GLY A O 1
ATOM 2295 N N . PHE A 1 277 ? 3.850 6.031 1.343 1.00 76.19 277 PHE A N 1
ATOM 2296 C CA . PHE A 1 277 ? 2.981 7.085 1.866 1.00 76.19 277 PHE A CA 1
ATOM 2297 C C . PHE A 1 277 ? 3.816 8.108 2.632 1.00 76.19 277 PHE A C 1
ATOM 2299 O O . PHE A 1 277 ? 4.604 7.736 3.502 1.00 76.19 277 PHE A O 1
ATOM 2306 N N . ARG A 1 278 ? 3.583 9.392 2.344 1.00 72.44 278 ARG A N 1
ATOM 2307 C CA . ARG A 1 278 ? 4.089 10.507 3.149 1.00 72.44 278 ARG A CA 1
ATOM 2308 C C . ARG A 1 278 ? 3.701 10.359 4.619 1.00 72.44 278 ARG A C 1
ATOM 2310 O O . ARG A 1 278 ? 4.540 10.470 5.499 1.00 72.44 278 ARG A O 1
ATOM 2317 N N . ASP A 1 279 ? 2.439 10.019 4.855 1.00 70.81 279 ASP A N 1
ATOM 2318 C CA . ASP A 1 279 ? 1.856 9.887 6.191 1.00 70.81 279 ASP A CA 1
ATOM 2319 C C . ASP A 1 279 ? 1.942 8.453 6.747 1.00 70.81 279 ASP A C 1
ATOM 2321 O O . ASP A 1 279 ? 1.090 8.036 7.532 1.00 70.81 279 ASP A O 1
ATOM 2325 N N . SER A 1 280 ? 2.938 7.662 6.318 1.00 71.94 280 SER A N 1
ATOM 2326 C CA . SER A 1 280 ? 3.092 6.285 6.802 1.00 71.94 280 SER A CA 1
ATOM 2327 C C . SER A 1 280 ? 3.550 6.248 8.255 1.00 71.94 280 SER A C 1
ATOM 2329 O O . SER A 1 280 ? 4.619 6.748 8.601 1.00 71.94 280 SER A O 1
ATOM 2331 N N . LEU A 1 281 ? 2.785 5.544 9.087 1.00 65.56 281 LEU A N 1
ATOM 2332 C CA . LEU A 1 281 ? 3.132 5.250 10.483 1.00 65.56 281 LEU A CA 1
ATOM 2333 C C . LEU A 1 281 ? 4.304 4.292 10.635 1.00 65.56 281 LEU A C 1
ATOM 2335 O O . LEU A 1 281 ? 4.959 4.240 11.669 1.00 65.56 281 LEU A O 1
ATOM 2339 N N . VAL A 1 282 ? 4.533 3.489 9.603 1.00 61.22 282 VAL A N 1
ATOM 2340 C CA . VAL A 1 282 ? 5.594 2.498 9.565 1.00 61.22 282 VAL A CA 1
ATOM 2341 C C . VAL A 1 282 ? 6.358 2.747 8.286 1.00 61.22 282 VAL A C 1
ATOM 2343 O O . VAL A 1 2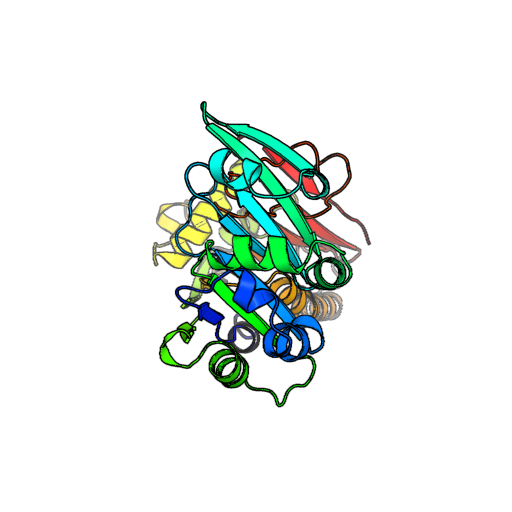82 ? 5.982 2.281 7.213 1.00 61.22 282 VAL A O 1
ATOM 2346 N N . SER A 1 283 ? 7.426 3.523 8.391 1.00 53.03 283 SER A N 1
ATOM 2347 C CA . SER A 1 283 ? 8.429 3.619 7.332 1.00 53.03 283 SER A CA 1
ATOM 2348 C C . SER A 1 283 ? 9.552 2.595 7.501 1.00 53.03 283 SER A C 1
ATOM 2350 O O . SER A 1 283 ? 10.395 2.432 6.622 1.00 53.03 283 SER A O 1
ATOM 2352 N N . VAL A 1 284 ? 9.553 1.873 8.624 1.00 49.09 284 VAL A N 1
ATOM 2353 C CA . VAL A 1 284 ? 10.697 1.079 9.057 1.00 49.09 284 VAL A CA 1
ATOM 2354 C C . VAL A 1 284 ? 10.697 -0.278 8.364 1.00 49.09 284 VAL A C 1
ATOM 2356 O O . VAL A 1 284 ? 10.213 -1.289 8.875 1.00 49.09 284 VAL A O 1
ATOM 2359 N N . VAL A 1 285 ? 11.320 -0.303 7.190 1.00 43.97 285 VAL A N 1
ATOM 2360 C CA . VAL A 1 285 ? 12.181 -1.427 6.844 1.00 43.97 285 VAL A CA 1
ATOM 2361 C C . VAL A 1 285 ? 13.194 -1.527 7.990 1.00 43.97 285 VAL A C 1
ATOM 2363 O O . VAL A 1 285 ? 13.851 -0.535 8.294 1.00 43.97 285 VAL A O 1
ATOM 2366 N N . ASN A 1 286 ? 13.324 -2.692 8.633 1.00 39.75 286 ASN A N 1
ATOM 2367 C CA . ASN A 1 286 ? 14.527 -3.030 9.404 1.00 39.75 286 ASN A CA 1
ATOM 2368 C C . ASN A 1 286 ? 15.705 -3.105 8.413 1.00 39.75 286 ASN A C 1
ATOM 2370 O O . ASN A 1 286 ? 16.218 -4.180 8.109 1.00 39.75 286 ASN A O 1
ATOM 2374 N N . LEU A 1 287 ? 16.073 -1.971 7.821 1.00 45.97 287 LEU A N 1
ATOM 2375 C CA . LEU A 1 287 ? 17.392 -1.794 7.258 1.00 45.97 287 LEU A CA 1
ATOM 2376 C C . LEU A 1 287 ? 18.336 -1.780 8.454 1.00 45.97 287 LEU A C 1
ATOM 2378 O O . LEU A 1 287 ? 17.939 -1.387 9.550 1.00 45.97 287 LEU A O 1
ATOM 2382 N N . ASP A 1 288 ? 19.534 -2.302 8.225 1.00 41.53 288 ASP A N 1
ATOM 2383 C CA . ASP A 1 288 ? 20.663 -2.384 9.149 1.00 41.53 288 ASP A CA 1
ATOM 2384 C C . ASP A 1 288 ? 20.594 -1.389 10.330 1.00 41.53 288 ASP A C 1
ATOM 2386 O O . ASP A 1 288 ? 20.229 -0.226 10.152 1.00 41.53 288 ASP A O 1
ATOM 2390 N N . HIS A 1 289 ? 20.963 -1.818 11.543 1.00 44.50 289 HIS A N 1
ATOM 2391 C CA . HIS A 1 289 ? 20.799 -1.061 12.800 1.00 44.50 289 HIS A CA 1
ATOM 2392 C C . HIS A 1 289 ? 21.284 0.408 12.731 1.00 44.50 289 HIS A C 1
ATOM 2394 O O . HIS A 1 289 ? 20.797 1.255 13.481 1.00 44.50 289 HIS A O 1
ATOM 2400 N N . SER A 1 290 ? 22.201 0.714 11.809 1.00 42.88 290 SER A N 1
ATOM 2401 C CA . SER A 1 290 ? 22.730 2.043 11.480 1.00 42.88 290 SER A CA 1
ATOM 2402 C C . SER A 1 290 ? 21.730 3.023 10.820 1.00 42.88 290 SER A C 1
ATOM 2404 O O . SER A 1 290 ? 21.913 4.242 10.929 1.00 42.88 290 SER A O 1
ATOM 2406 N N . LEU A 1 291 ? 20.677 2.526 10.157 1.00 40.97 291 LEU A N 1
ATOM 2407 C CA . LEU A 1 291 ? 19.641 3.300 9.448 1.00 40.97 291 LEU A CA 1
ATOM 2408 C C . LEU A 1 291 ? 18.354 3.476 10.263 1.00 40.97 291 LEU A C 1
ATOM 2410 O O . LEU A 1 291 ? 17.703 4.516 10.156 1.00 40.97 291 LEU A O 1
ATOM 2414 N N . ASN A 1 292 ? 18.048 2.527 11.153 1.00 41.94 292 ASN A N 1
ATOM 2415 C CA . ASN A 1 292 ? 16.904 2.592 12.075 1.00 41.94 292 ASN A CA 1
ATOM 2416 C C . ASN A 1 292 ? 16.896 3.849 12.970 1.00 41.94 292 ASN A C 1
ATOM 2418 O O . ASN A 1 292 ? 15.845 4.250 13.462 1.00 41.94 292 ASN A O 1
ATOM 2422 N N . GLN A 1 293 ? 18.050 4.490 13.184 1.00 42.16 293 GLN A N 1
ATOM 2423 C CA . GLN A 1 293 ? 18.153 5.723 13.974 1.00 42.16 293 GLN A CA 1
ATOM 2424 C C . GLN A 1 293 ? 17.848 7.008 13.183 1.00 42.16 293 GLN A C 1
ATOM 2426 O O . GLN A 1 293 ? 17.795 8.079 13.786 1.00 42.16 293 GLN A O 1
ATOM 2431 N N . LYS A 1 294 ? 17.693 6.939 11.852 1.00 44.78 294 LYS A N 1
ATOM 2432 C CA . LYS A 1 294 ? 17.747 8.131 1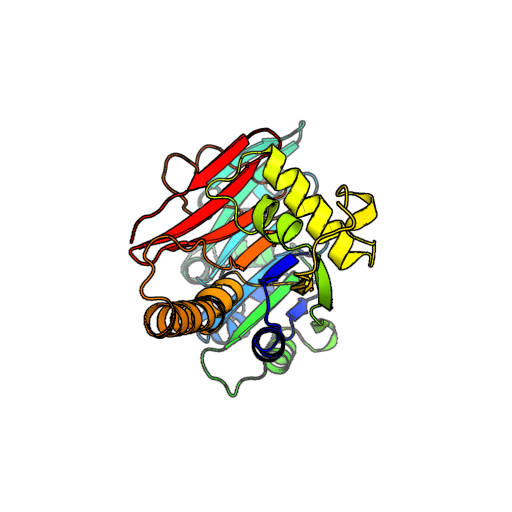0.984 1.00 44.78 294 LYS A CA 1
ATOM 2433 C C . LYS A 1 294 ? 16.463 8.434 10.217 1.00 44.78 294 LYS A C 1
ATOM 2435 O O . LYS A 1 294 ? 16.307 9.570 9.797 1.00 44.78 294 LYS A O 1
ATOM 2440 N N . MET A 1 295 ? 15.541 7.483 10.073 1.00 43.69 295 MET A N 1
ATOM 2441 C CA . MET A 1 295 ? 14.256 7.729 9.405 1.00 43.69 295 MET A CA 1
ATOM 2442 C C . MET A 1 295 ? 13.235 8.305 10.392 1.00 43.69 295 MET A C 1
ATOM 2444 O O . MET A 1 295 ? 12.955 7.694 11.428 1.00 43.69 295 MET A O 1
ATOM 2448 N N . ARG A 1 296 ? 12.676 9.483 10.089 1.00 51.25 296 ARG A N 1
ATOM 2449 C CA . ARG A 1 296 ? 11.624 10.098 10.907 1.00 51.25 296 ARG A CA 1
ATOM 2450 C C . ARG A 1 296 ? 10.236 9.660 10.411 1.00 51.25 296 ARG A C 1
ATOM 2452 O O . ARG A 1 296 ? 9.971 9.736 9.212 1.00 51.25 296 ARG A O 1
ATOM 2459 N N . PRO A 1 297 ? 9.336 9.201 11.300 1.00 47.72 297 PRO A N 1
ATOM 2460 C CA . PRO A 1 297 ? 7.942 8.940 10.949 1.00 47.72 297 PRO A CA 1
ATOM 2461 C C . PRO A 1 297 ? 7.212 10.274 10.730 1.00 47.72 297 PRO A C 1
ATOM 2463 O O . PRO A 1 297 ? 6.705 10.850 11.683 1.00 47.72 297 PRO A O 1
ATOM 2466 N N . SER A 1 298 ? 7.260 10.777 9.493 1.00 48.09 298 SER A N 1
ATOM 2467 C CA . SER A 1 298 ? 6.495 11.913 8.925 1.00 48.09 298 SER A CA 1
ATOM 2468 C C . SER A 1 298 ? 7.086 12.430 7.607 1.00 48.09 298 SER A C 1
ATOM 2470 O O . SER A 1 298 ? 6.486 13.262 6.925 1.00 48.09 298 SER A O 1
ATOM 2472 N N . GLU A 1 299 ? 8.263 11.936 7.226 1.00 55.50 299 GLU A N 1
ATOM 2473 C CA . GLU A 1 299 ? 8.927 12.311 5.983 1.00 55.50 299 GLU A CA 1
ATOM 2474 C C . GLU A 1 299 ? 8.527 11.364 4.843 1.00 55.50 299 GLU A C 1
ATOM 2476 O O . GLU A 1 299 ? 8.237 10.182 5.054 1.00 55.50 299 GLU A O 1
ATOM 2481 N N . GLU A 1 300 ? 8.480 11.889 3.614 1.00 54.44 300 GLU A N 1
ATOM 2482 C CA . GLU A 1 300 ? 8.237 11.072 2.425 1.00 54.44 300 GLU A CA 1
ATOM 2483 C C . GLU A 1 300 ? 9.348 10.029 2.290 1.00 54.44 300 GLU A C 1
ATOM 2485 O O . GLU A 1 300 ? 10.514 10.355 2.079 1.00 54.44 300 GLU A O 1
ATOM 2490 N N . ASN A 1 301 ? 8.978 8.757 2.435 1.00 59.69 301 ASN A N 1
ATOM 2491 C CA . ASN A 1 301 ? 9.929 7.660 2.352 1.00 59.69 301 ASN A CA 1
ATOM 2492 C C . ASN A 1 301 ? 10.039 7.216 0.898 1.00 59.69 301 ASN A C 1
ATOM 2494 O O . ASN A 1 301 ? 9.088 6.669 0.328 1.00 59.69 301 ASN A O 1
ATOM 2498 N N . PHE A 1 302 ? 11.214 7.426 0.316 1.00 58.81 302 PHE A N 1
ATOM 2499 C CA . PHE A 1 302 ? 11.543 6.963 -1.024 1.00 58.81 302 PHE A CA 1
ATOM 2500 C C . PHE A 1 302 ? 12.580 5.856 -0.936 1.00 58.81 302 PHE A C 1
ATOM 2502 O O . PHE A 1 302 ? 13.639 6.034 -0.333 1.00 58.81 302 PHE A O 1
ATOM 2509 N N . VAL A 1 303 ? 12.285 4.725 -1.567 1.00 59.97 303 VAL A N 1
ATOM 2510 C CA . VAL A 1 303 ? 13.262 3.661 -1.781 1.00 59.97 303 VAL A CA 1
ATOM 2511 C C . VAL A 1 303 ? 13.402 3.477 -3.278 1.00 59.97 303 VAL A C 1
ATOM 2513 O O . VAL A 1 303 ? 12.479 3.006 -3.939 1.00 59.97 303 VAL A O 1
ATOM 2516 N N . CYS A 1 304 ? 14.559 3.840 -3.819 1.00 54.59 304 CYS A N 1
ATOM 2517 C CA . CYS A 1 304 ? 14.905 3.472 -5.181 1.00 54.59 304 CYS A CA 1
ATOM 2518 C C . CYS A 1 304 ? 15.858 2.285 -5.170 1.00 54.59 304 CYS A C 1
ATOM 2520 O O . CYS A 1 304 ? 16.874 2.290 -4.481 1.00 54.59 304 CYS A O 1
ATOM 2522 N N . LEU A 1 305 ? 15.531 1.264 -5.945 1.00 59.94 305 LEU A N 1
ATOM 2523 C CA . LEU A 1 305 ? 16.368 0.110 -6.202 1.00 59.94 305 LEU A CA 1
ATOM 2524 C C . LEU A 1 305 ? 16.947 0.269 -7.607 1.00 59.94 305 LEU A C 1
ATOM 2526 O O . LEU A 1 305 ? 16.221 0.204 -8.599 1.00 59.94 305 LEU A O 1
ATOM 2530 N N . SER A 1 306 ? 18.259 0.487 -7.682 1.00 57.94 306 SER A N 1
ATOM 2531 C CA . SER A 1 306 ? 19.007 0.306 -8.926 1.00 57.94 306 SER A CA 1
ATOM 2532 C C . SER A 1 306 ? 19.588 -1.094 -8.915 1.00 57.94 306 SER A C 1
ATOM 2534 O O . SER A 1 306 ? 20.369 -1.442 -8.020 1.00 57.94 306 SER A O 1
ATOM 2536 N N . LEU A 1 307 ? 19.194 -1.902 -9.890 1.00 58.84 307 LEU A N 1
ATOM 2537 C CA . LEU A 1 307 ? 19.747 -3.232 -10.063 1.00 58.84 307 LEU A CA 1
ATOM 2538 C C . LEU A 1 307 ? 20.850 -3.169 -11.122 1.00 58.84 307 LEU A C 1
ATOM 2540 O O . LEU A 1 307 ? 20.578 -2.979 -12.307 1.00 58.84 307 LEU A O 1
ATOM 2544 N N . ASN A 1 308 ? 22.095 -3.310 -10.668 1.00 54.28 308 ASN A N 1
ATOM 2545 C CA . ASN A 1 308 ? 23.272 -3.373 -11.520 1.00 54.28 308 ASN A CA 1
ATOM 2546 C C . ASN A 1 308 ? 23.692 -4.837 -11.623 1.00 54.28 308 ASN A C 1
ATOM 2548 O O . ASN A 1 308 ? 23.907 -5.507 -10.611 1.00 54.28 308 ASN A O 1
ATOM 2552 N N . PHE A 1 309 ? 23.857 -5.330 -12.838 1.00 53.28 309 PHE A N 1
ATOM 2553 C CA . PHE A 1 309 ? 24.337 -6.687 -13.062 1.00 53.28 309 PHE A CA 1
ATOM 2554 C C . PHE A 1 309 ? 25.706 -6.606 -13.709 1.00 53.28 309 PHE A C 1
ATOM 2556 O O . PHE A 1 309 ? 25.929 -5.752 -14.561 1.00 53.28 309 PHE A O 1
ATOM 2563 N N . SER A 1 310 ? 26.637 -7.432 -13.249 1.00 51.69 310 SER A N 1
ATOM 2564 C CA . SER A 1 310 ? 27.846 -7.770 -13.991 1.00 51.69 310 SER A CA 1
ATOM 2565 C C . SER A 1 310 ? 27.820 -9.262 -14.309 1.00 51.69 310 SER A C 1
ATOM 2567 O O . SER A 1 310 ? 27.043 -10.012 -13.716 1.00 51.69 310 SER A O 1
ATOM 2569 N N . LEU A 1 311 ? 28.688 -9.706 -15.223 1.00 48.47 311 LEU A N 1
ATOM 2570 C CA . LEU A 1 311 ? 28.837 -11.126 -15.554 1.00 48.47 311 LEU A CA 1
ATOM 2571 C C . LEU A 1 311 ? 29.123 -11.991 -14.316 1.00 48.47 311 LEU A C 1
ATOM 2573 O O . LEU A 1 311 ? 28.746 -13.161 -14.316 1.00 48.47 311 LEU A O 1
ATOM 2577 N N . ASP A 1 312 ? 29.715 -11.410 -13.270 1.00 44.62 312 ASP A N 1
ATOM 2578 C CA . ASP A 1 312 ? 30.194 -12.129 -12.088 1.00 44.62 312 ASP A CA 1
ATOM 2579 C C . ASP A 1 312 ? 29.363 -11.873 -10.816 1.00 44.62 312 ASP A C 1
ATOM 2581 O O . ASP A 1 312 ? 29.386 -12.695 -9.900 1.00 44.62 312 ASP A O 1
ATOM 2585 N N . GLU A 1 313 ? 28.607 -10.766 -10.725 1.00 51.22 313 GLU A N 1
ATOM 2586 C CA . GLU A 1 313 ? 27.850 -10.395 -9.520 1.00 51.22 313 GLU A CA 1
ATOM 2587 C C . GLU A 1 313 ? 26.531 -9.652 -9.830 1.00 51.22 313 GLU A C 1
ATOM 2589 O O . GLU A 1 313 ? 26.495 -8.665 -10.566 1.00 51.22 313 GLU A O 1
ATOM 2594 N N . CYS A 1 314 ? 25.438 -10.051 -9.165 1.00 48.25 314 CYS A N 1
ATOM 2595 C CA . CYS A 1 314 ? 24.223 -9.236 -9.065 1.00 48.25 314 CYS A CA 1
ATOM 2596 C C . CYS A 1 314 ? 24.389 -8.230 -7.917 1.00 48.25 314 CYS A C 1
ATOM 2598 O O . CYS A 1 314 ? 24.365 -8.619 -6.746 1.00 48.25 314 CYS A O 1
ATOM 2600 N N . LYS A 1 315 ? 24.529 -6.938 -8.227 1.00 55.09 315 LYS A N 1
ATOM 2601 C CA . LYS A 1 315 ? 24.614 -5.862 -7.230 1.00 55.09 315 LYS A CA 1
ATOM 2602 C C . LYS A 1 315 ? 23.338 -5.046 -7.243 1.00 55.09 315 LYS A C 1
ATOM 2604 O O . LYS A 1 315 ? 23.072 -4.295 -8.175 1.00 55.09 315 LYS A O 1
ATOM 2609 N N . TYR A 1 316 ? 22.573 -5.111 -6.164 1.00 53.97 316 TYR A N 1
ATOM 2610 C CA . TYR A 1 316 ? 21.533 -4.119 -5.945 1.00 53.97 316 TYR A CA 1
ATOM 2611 C C . TYR A 1 316 ? 22.084 -2.991 -5.081 1.00 53.97 316 TYR A C 1
ATOM 2613 O O . TYR A 1 316 ? 22.747 -3.212 -4.066 1.00 53.97 316 TYR A O 1
ATOM 2621 N N . SER A 1 317 ? 21.804 -1.766 -5.502 1.00 54.78 317 SER A N 1
ATOM 2622 C CA . SER A 1 317 ? 22.004 -0.589 -4.674 1.00 54.78 317 SER A CA 1
ATOM 2623 C C . SER A 1 317 ? 20.625 -0.057 -4.320 1.00 54.78 317 SER A C 1
ATOM 2625 O O . SER A 1 317 ? 19.873 0.378 -5.194 1.00 54.78 317 SER A O 1
ATOM 2627 N N . ALA A 1 318 ? 20.271 -0.160 -3.040 1.00 57.31 318 ALA A N 1
ATOM 2628 C CA . ALA A 1 318 ? 19.082 0.495 -2.522 1.00 57.31 318 ALA A CA 1
ATOM 2629 C C . ALA A 1 318 ? 19.475 1.880 -2.028 1.00 57.31 318 ALA A C 1
ATOM 2631 O O . ALA A 1 318 ? 20.394 2.020 -1.219 1.00 57.31 318 ALA A O 1
ATOM 2632 N N . TYR A 1 319 ? 18.770 2.879 -2.531 1.00 59.47 319 TYR A N 1
ATOM 2633 C CA . TYR A 1 319 ? 18.979 4.274 -2.227 1.00 59.47 319 TYR A CA 1
ATOM 2634 C C . TYR A 1 319 ? 17.783 4.794 -1.453 1.00 59.47 319 TYR A C 1
ATOM 2636 O O . TYR A 1 319 ? 16.646 4.742 -1.929 1.00 59.47 319 TYR A O 1
ATOM 2644 N N . TYR A 1 320 ? 18.060 5.288 -0.254 1.00 59.44 320 TYR A N 1
ATOM 2645 C CA . TYR A 1 320 ? 17.085 5.998 0.557 1.00 59.44 320 TYR A CA 1
ATOM 2646 C C . TYR A 1 320 ? 17.418 7.486 0.531 1.00 59.44 320 TYR A C 1
ATOM 2648 O O . TYR A 1 320 ? 18.546 7.861 0.860 1.00 59.44 320 TYR A O 1
ATOM 2656 N N . LYS A 1 321 ? 16.456 8.318 0.125 1.00 54.75 321 LYS A N 1
ATOM 2657 C CA . LYS A 1 321 ? 16.581 9.776 0.182 1.00 54.75 321 LYS A CA 1
ATOM 2658 C C . LYS A 1 321 ? 15.812 10.280 1.396 1.00 54.75 321 LYS A C 1
ATOM 2660 O O . LYS A 1 321 ? 14.590 10.363 1.362 1.00 54.75 321 LYS A O 1
ATOM 2665 N N . ASP A 1 322 ? 16.554 10.627 2.439 1.00 54.81 322 ASP A N 1
ATOM 2666 C CA . ASP A 1 322 ? 16.127 11.653 3.389 1.00 54.81 322 ASP A CA 1
ATOM 2667 C C . ASP A 1 322 ? 16.480 13.005 2.747 1.00 54.81 322 ASP A C 1
ATOM 2669 O O . ASP A 1 322 ? 17.497 13.082 2.056 1.00 54.81 322 ASP A O 1
ATOM 2673 N N . PHE A 1 323 ? 15.685 14.059 2.935 1.00 43.53 323 PHE A N 1
ATOM 2674 C CA . PHE A 1 323 ? 15.788 15.361 2.252 1.00 43.53 323 PHE A CA 1
ATOM 2675 C C . PHE A 1 323 ? 17.214 15.957 2.186 1.00 43.53 323 PHE A C 1
ATOM 2677 O O . PHE A 1 323 ? 17.476 16.779 1.311 1.00 43.53 323 PHE A O 1
ATOM 2684 N N . ASN A 1 324 ? 18.145 15.504 3.040 1.00 40.44 324 ASN A N 1
ATOM 2685 C CA . ASN A 1 324 ? 19.549 15.924 3.074 1.00 40.44 324 ASN A CA 1
ATOM 2686 C C . ASN A 1 324 ? 20.604 14.808 2.887 1.00 40.44 324 ASN A C 1
ATOM 2688 O O . ASN A 1 324 ? 21.797 15.118 2.905 1.00 40.44 324 ASN A O 1
ATOM 2692 N N . LYS A 1 325 ? 20.234 13.519 2.788 1.00 43.84 325 LYS A N 1
ATOM 2693 C CA . LYS A 1 325 ? 21.197 12.395 2.767 1.00 43.84 325 LYS A CA 1
ATOM 2694 C C . LYS A 1 325 ? 20.721 11.219 1.914 1.00 43.84 325 LYS A C 1
ATOM 2696 O O . LYS A 1 325 ? 19.597 10.746 2.056 1.00 43.84 325 LYS A O 1
ATOM 2701 N N . LEU A 1 326 ? 21.633 10.707 1.089 1.00 46.94 326 LEU A N 1
ATOM 2702 C CA . LEU A 1 326 ? 21.478 9.459 0.348 1.00 46.94 326 LEU A CA 1
ATOM 2703 C C . LEU A 1 326 ? 22.143 8.324 1.125 1.00 46.94 326 LEU A C 1
ATOM 2705 O O . LEU A 1 326 ? 23.326 8.412 1.456 1.00 46.94 326 LEU A O 1
ATOM 2709 N N . PHE A 1 327 ? 21.410 7.250 1.390 1.00 47.91 327 PHE A N 1
ATOM 2710 C CA . PHE A 1 327 ? 21.983 6.049 1.992 1.00 47.91 327 PHE A CA 1
ATOM 2711 C C . PHE A 1 327 ? 22.032 4.939 0.960 1.00 47.91 327 PHE A C 1
ATOM 2713 O O . PHE A 1 327 ? 21.004 4.610 0.377 1.00 47.91 327 PHE A O 1
ATOM 2720 N N . VAL A 1 328 ? 23.218 4.368 0.756 1.00 49.56 328 VAL A N 1
ATOM 2721 C CA . VAL A 1 328 ? 23.419 3.242 -0.155 1.00 49.56 328 VAL A CA 1
ATOM 2722 C C . VAL A 1 328 ? 23.507 1.968 0.667 1.00 49.56 328 VAL A C 1
ATOM 2724 O O . VAL A 1 328 ? 24.488 1.752 1.378 1.00 49.56 328 VAL A O 1
ATOM 2727 N N . VAL A 1 329 ? 22.503 1.105 0.558 1.00 49.06 329 VAL A N 1
ATOM 2728 C CA . VAL A 1 329 ? 22.604 -0.265 1.067 1.00 49.06 329 VAL A CA 1
ATOM 2729 C C . VAL A 1 329 ? 23.112 -1.126 -0.077 1.00 49.06 329 VAL A C 1
ATOM 2731 O O . VAL A 1 329 ? 22.368 -1.447 -1.004 1.00 49.06 329 VAL A O 1
ATOM 2734 N N . ARG A 1 330 ? 24.404 -1.461 -0.022 1.00 46.06 330 ARG A N 1
ATOM 2735 C CA . ARG A 1 330 ? 25.010 -2.474 -0.888 1.00 46.06 330 ARG A CA 1
ATOM 2736 C C . ARG A 1 330 ? 24.972 -3.793 -0.141 1.00 46.06 330 ARG A C 1
ATOM 2738 O O . ARG A 1 330 ? 25.570 -3.905 0.926 1.00 46.06 330 ARG A O 1
ATOM 2745 N N . LYS A 1 331 ? 24.291 -4.787 -0.695 1.00 44.78 331 LYS A N 1
ATOM 2746 C CA . LYS A 1 331 ? 24.452 -6.167 -0.244 1.00 44.78 331 LYS A CA 1
ATOM 2747 C C . LYS A 1 331 ? 25.032 -6.959 -1.402 1.00 44.78 331 LYS A C 1
ATOM 2749 O O . LYS A 1 331 ? 24.470 -6.957 -2.493 1.00 44.78 331 LYS A O 1
ATOM 2754 N N . ASN A 1 332 ? 26.164 -7.602 -1.149 1.00 33.75 332 ASN A N 1
ATOM 2755 C CA . ASN A 1 332 ? 26.673 -8.643 -2.023 1.00 33.75 332 ASN A CA 1
ATOM 2756 C C . ASN A 1 332 ? 26.105 -9.970 -1.508 1.00 33.75 332 ASN A C 1
ATOM 2758 O O . ASN A 1 332 ? 26.272 -10.267 -0.323 1.00 33.75 332 ASN A O 1
ATOM 2762 N N . LYS A 1 333 ? 25.503 -10.742 -2.419 1.00 29.70 333 LYS A N 1
ATOM 2763 C CA . LYS A 1 333 ? 24.852 -12.053 -2.228 1.00 29.70 333 LYS A CA 1
ATOM 2764 C C . LYS A 1 333 ? 23.408 -12.031 -1.728 1.00 29.70 333 LYS A C 1
ATOM 2766 O O . LYS A 1 333 ? 23.142 -11.619 -0.573 1.00 29.70 333 LYS A O 1
#

Sequence (333 aa):
MTEVDIIVPNTEKIFDQIKALFKRYYLLSKISLADLLSDNFLETFLKNGDLYLHSFNTRIDCDNCACLIPNGKLILNIDKSLNEKIPIKYIKKTVKSSGYEKYELHISLLDLRKQQNFDFIKKIFETIEFSFYAYWEPKYEHEDPRDAFNKVFGSKRVINCLNRIDSDVKICSDRILKDFVMRSSYTIEDWVEVDKIIGCLTNSIKLENFLPLETNENNSKKISYLRVKGFIPNKLVSVIMRDHIKPLIDREMEYKRVITNDTEHEFDRVVIKVHGFRDSLVSVVNLDHSLNQKMRPSEENFVCLSLNFSLDECKYSAYYKDFNKLFVVRKNK

Secondary structure (DSSP, 8-state):
-EEEEEEEES--TTHHHHHHH---EEEEEEEETTGGGSHHHIIIIISSEEEEEEESS--TTTS-EEEEETTTEEEEEEEHHHHTTS-GGGEEEEEEETTEEEEEEEEEHHHHTTSTTHHHHHHHHHT-EEEEEEEEEESSTT--HHHHHHHHH-GGGEEEE--EEEEEEEEEEHHHIIIIIS-SS--HHHHHHHHHHHHHHHTT--GGGTSPPPTT---EEEEEEEEEEE---HHHHHHIIIIIIHHHHHHHHHHHHHHH--TTPPP-PEEEEEE--TT-S-------TTTTTT--TTS--EEEEEEEE-SS-EEEEEEEEETTEEEEEEEE-

Organism: NCBI:txid104777